Protein AF-A0A1Q7R1A9-F1 (afdb_monomer_lite)

Foldseek 3Di:
DVVQKDKDKDWLPLLPPPWFLADTDIDIDIGNDVVVRVVVPVDSDQQADQEQEELALLCLLFHDSDFQAWTDGSCRRYDAQGEYEYEDPDDPQVSQQNHPQAQHKYKYKYFHDHRQGRTPPDGPPPLSVLLVLLCCCQRPVVRRHLVVSLVVCCVPPVDVVSNVSSPSSNVRIDIDIDHHGGGDPPRDGTHDDDDDPVRQDVVNDDDDDDPPDDDSRDDSPSSDSDDDDDDPVPDPVPCPCQVPDPRNPD

Structure (mmCIF, N/CA/C/O backbone):
data_AF-A0A1Q7R1A9-F1
#
_entry.id   AF-A0A1Q7R1A9-F1
#
loop_
_atom_site.group_PDB
_atom_site.id
_atom_site.type_symbol
_atom_site.label_atom_id
_atom_site.label_alt_id
_atom_site.label_comp_id
_atom_site.label_asym_id
_atom_site.label_entity_id
_atom_site.label_seq_id
_atom_site.pdbx_PDB_ins_code
_atom_site.Cartn_x
_atom_site.Cartn_y
_atom_site.Cartn_z
_atom_site.occupancy
_atom_site.B_iso_or_equiv
_atom_site.auth_seq_id
_atom_site.auth_comp_id
_atom_site.auth_asym_id
_atom_site.auth_atom_id
_atom_site.pdbx_PDB_model_num
ATOM 1 N N . ARG A 1 1 ? -3.106 2.186 24.921 1.00 63.31 1 ARG A N 1
ATOM 2 C CA . ARG A 1 1 ? -2.932 2.764 26.281 1.00 63.31 1 ARG A CA 1
ATOM 3 C C . ARG A 1 1 ? -4.246 3.114 26.984 1.00 63.31 1 ARG A C 1
ATOM 5 O O . ARG A 1 1 ? -4.421 2.641 28.096 1.00 63.31 1 ARG A O 1
ATOM 12 N N . LYS A 1 2 ? -5.192 3.858 26.371 1.00 70.94 2 LYS A N 1
ATOM 13 C CA . LYS A 1 2 ? -6.485 4.242 27.005 1.00 70.94 2 LYS A CA 1
ATOM 14 C C . LYS A 1 2 ? -7.327 3.053 27.540 1.00 70.94 2 LYS A C 1
ATOM 16 O O . LYS A 1 2 ? -8.207 3.265 28.361 1.00 70.94 2 LYS A O 1
ATOM 21 N N . ARG A 1 3 ? -7.038 1.813 27.118 1.00 78.56 3 ARG A N 1
ATOM 22 C CA . ARG A 1 3 ? -7.698 0.569 27.567 1.00 78.56 3 ARG A CA 1
ATOM 23 C C . ARG A 1 3 ? -6.765 -0.484 28.181 1.00 78.56 3 ARG A C 1
ATOM 25 O O . ARG A 1 3 ? -7.059 -1.667 28.127 1.00 78.56 3 ARG A O 1
ATOM 32 N N . GLY A 1 4 ? -5.607 -0.085 28.701 1.00 82.88 4 GLY A N 1
ATOM 33 C CA . GLY A 1 4 ? -4.655 -1.031 29.304 1.00 82.88 4 GLY A CA 1
ATOM 34 C C . GLY A 1 4 ? -3.813 -1.837 28.306 1.00 82.88 4 GLY A C 1
ATOM 35 O O . GLY A 1 4 ? -2.838 -2.445 28.717 1.00 82.88 4 GLY A O 1
ATOM 36 N N . HIS A 1 5 ? -4.107 -1.776 27.002 1.00 89.12 5 HIS A N 1
ATOM 37 C CA . HIS A 1 5 ? -3.222 -2.314 25.963 1.00 89.12 5 HIS A CA 1
ATOM 38 C C . HIS A 1 5 ? -1.973 -1.455 25.762 1.00 89.12 5 HIS A C 1
ATOM 40 O O . HIS A 1 5 ? -2.023 -0.213 25.844 1.00 89.12 5 HIS A O 1
ATOM 46 N N . THR A 1 6 ? -0.887 -2.119 25.394 1.00 90.50 6 THR A N 1
ATOM 47 C CA . THR A 1 6 ? 0.386 -1.514 25.005 1.00 90.50 6 THR A CA 1
ATOM 48 C C . THR A 1 6 ? 0.572 -1.618 23.490 1.00 90.50 6 THR A C 1
ATOM 50 O O . THR A 1 6 ? -0.173 -2.321 22.807 1.00 90.50 6 THR A O 1
ATOM 53 N N . GLY A 1 7 ? 1.523 -0.879 22.935 1.00 91.00 7 GLY A N 1
ATOM 54 C CA . GLY A 1 7 ? 1.792 -0.943 21.506 1.00 91.00 7 GLY A CA 1
ATOM 55 C C . GLY A 1 7 ? 3.000 -0.128 21.083 1.00 91.00 7 GLY A C 1
ATOM 56 O O . GLY A 1 7 ? 3.440 0.774 21.799 1.00 91.00 7 GLY A O 1
ATOM 57 N N . THR A 1 8 ? 3.517 -0.456 19.906 1.00 91.12 8 THR A N 1
ATOM 58 C CA . THR A 1 8 ? 4.663 0.202 19.281 1.00 91.12 8 THR A CA 1
ATOM 59 C C . THR A 1 8 ? 4.423 0.367 17.786 1.00 91.12 8 THR A C 1
ATOM 61 O O . THR A 1 8 ? 3.653 -0.385 17.187 1.00 91.12 8 THR A O 1
ATOM 64 N N . ALA A 1 9 ? 5.093 1.342 17.185 1.00 91.06 9 ALA A N 1
ATOM 65 C CA . ALA A 1 9 ? 5.131 1.525 15.744 1.00 91.06 9 ALA A CA 1
ATOM 66 C C . ALA A 1 9 ? 6.578 1.733 15.304 1.00 91.06 9 ALA A C 1
ATOM 68 O O . ALA A 1 9 ? 7.347 2.411 15.987 1.00 91.06 9 ALA A O 1
ATOM 69 N N . PHE A 1 10 ? 6.957 1.127 14.184 1.00 90.44 10 PHE A N 1
ATOM 70 C CA . PHE A 1 10 ? 8.312 1.215 13.657 1.00 90.44 10 PHE A CA 1
ATOM 71 C C . PHE A 1 10 ? 8.332 1.060 12.138 1.00 90.44 10 PHE A C 1
ATOM 73 O O . PHE A 1 10 ? 7.515 0.349 11.548 1.00 90.44 10 PHE A O 1
ATOM 80 N N . ALA A 1 11 ? 9.310 1.709 11.515 1.00 88.19 11 ALA A N 1
ATOM 81 C CA . ALA A 1 11 ? 9.585 1.570 10.097 1.00 88.19 11 ALA A CA 1
ATOM 82 C C . ALA A 1 11 ? 10.454 0.342 9.834 1.00 88.19 11 ALA A C 1
ATOM 84 O O . ALA A 1 11 ? 11.314 -0.031 10.641 1.00 88.19 11 ALA A O 1
ATOM 85 N N . ARG A 1 12 ? 10.288 -0.260 8.659 1.00 87.88 12 ARG A N 1
ATOM 86 C CA . ARG A 1 12 ? 11.231 -1.264 8.184 1.00 87.88 12 ARG A CA 1
ATOM 87 C C . ARG A 1 12 ? 12.588 -0.616 7.936 1.00 87.88 12 ARG A C 1
ATOM 89 O O . ARG A 1 12 ? 12.749 0.164 7.005 1.00 87.88 12 ARG A O 1
ATOM 96 N N . TYR A 1 13 ? 13.592 -1.013 8.712 1.00 84.94 13 TYR A N 1
ATOM 97 C CA . TYR A 1 13 ? 14.931 -0.423 8.623 1.00 84.94 13 TYR A CA 1
ATOM 98 C C . TYR A 1 13 ? 15.533 -0.473 7.207 1.00 84.94 13 TYR A C 1
ATOM 100 O O . TYR A 1 13 ? 16.168 0.478 6.771 1.00 84.94 13 TYR A O 1
ATOM 108 N N . GLY A 1 14 ? 15.293 -1.560 6.464 1.00 82.06 14 GLY A N 1
ATOM 109 C CA . GLY A 1 14 ? 15.801 -1.726 5.097 1.00 82.06 14 GLY A CA 1
ATOM 110 C C . GLY A 1 14 ? 15.186 -0.793 4.049 1.00 82.06 14 GLY A C 1
ATOM 111 O O . GLY A 1 14 ? 15.732 -0.707 2.954 1.00 82.06 14 GLY A O 1
ATOM 112 N N . ASP A 1 15 ? 14.084 -0.114 4.374 1.00 84.62 15 ASP A N 1
ATOM 113 C CA . ASP A 1 15 ? 13.455 0.878 3.495 1.00 84.62 15 ASP A CA 1
ATOM 114 C C . ASP A 1 15 ? 13.973 2.299 3.796 1.00 84.62 15 ASP A C 1
ATOM 116 O O . ASP A 1 15 ? 13.659 3.239 3.069 1.00 84.62 15 ASP A O 1
ATOM 120 N N . SER A 1 16 ? 14.790 2.455 4.849 1.00 82.88 16 SER A N 1
ATOM 121 C CA . SER A 1 16 ? 15.431 3.714 5.213 1.00 82.88 16 SER A CA 1
ATOM 122 C C . SER A 1 16 ? 16.802 3.864 4.535 1.00 82.88 16 SER A C 1
ATOM 124 O O . SER A 1 16 ? 17.588 2.912 4.501 1.00 82.88 16 SER A O 1
ATOM 126 N N . PRO A 1 17 ? 17.154 5.064 4.046 1.00 84.12 17 PRO A N 1
ATOM 127 C CA . PRO A 1 17 ? 16.298 6.247 3.939 1.00 84.12 17 PRO A CA 1
ATOM 128 C C . PRO A 1 17 ? 15.228 6.094 2.848 1.00 84.12 17 PRO A C 1
ATOM 130 O O . PRO A 1 17 ? 15.524 5.648 1.737 1.00 84.12 17 PRO A O 1
ATOM 133 N N . GLU A 1 18 ? 14.012 6.545 3.146 1.00 81.69 18 GLU A N 1
ATOM 134 C CA . GLU A 1 18 ? 12.867 6.474 2.245 1.00 81.69 18 GLU A CA 1
ATOM 135 C C . GLU A 1 18 ? 13.111 7.284 0.959 1.00 81.69 18 GLU A C 1
ATOM 137 O O . GLU A 1 18 ? 13.955 8.190 0.884 1.00 81.69 18 GLU A O 1
ATOM 142 N N . ARG A 1 19 ? 12.378 6.942 -0.104 1.00 80.25 19 ARG A N 1
ATOM 143 C CA . ARG A 1 19 ? 12.488 7.580 -1.422 1.00 80.25 19 ARG A CA 1
ATOM 144 C C . ARG A 1 19 ? 11.106 7.877 -1.975 1.00 80.25 19 ARG A C 1
ATOM 146 O O . ARG A 1 19 ? 10.196 7.062 -1.849 1.00 80.25 19 ARG A O 1
ATOM 153 N N . ASN A 1 20 ? 10.964 9.016 -2.646 1.00 80.19 20 ASN A N 1
ATOM 154 C CA . ASN A 1 20 ? 9.716 9.355 -3.323 1.00 80.19 20 ASN A CA 1
ATOM 155 C C . ASN A 1 20 ? 9.381 8.293 -4.376 1.00 80.19 20 ASN A C 1
ATOM 157 O O . ASN A 1 20 ? 10.230 7.929 -5.190 1.00 80.19 20 ASN A O 1
ATOM 161 N N . GLY A 1 21 ? 8.147 7.793 -4.330 1.00 77.94 21 GLY A N 1
ATOM 162 C CA . GLY A 1 21 ? 7.649 6.763 -5.236 1.00 77.94 21 GLY A CA 1
ATOM 163 C C . GLY A 1 21 ? 8.105 5.334 -4.925 1.00 77.94 21 GLY A C 1
ATOM 164 O O . GLY A 1 21 ? 7.575 4.416 -5.530 1.00 77.94 21 GLY A O 1
ATOM 165 N N . VAL A 1 22 ? 9.033 5.090 -3.991 1.00 82.56 22 VAL A N 1
ATOM 166 C CA . VAL A 1 22 ? 9.408 3.714 -3.613 1.00 82.56 22 VAL A CA 1
ATOM 167 C C . VAL A 1 22 ? 8.525 3.252 -2.450 1.00 82.56 22 VAL A C 1
ATOM 169 O O . VAL A 1 22 ? 8.480 3.946 -1.433 1.00 82.56 22 VAL A O 1
ATOM 172 N N . PRO A 1 23 ? 7.837 2.098 -2.552 1.00 84.38 23 PRO A N 1
ATOM 173 C CA . PRO A 1 23 ? 7.036 1.576 -1.452 1.00 84.38 23 PRO A CA 1
ATOM 174 C C . PRO A 1 23 ? 7.891 1.335 -0.204 1.00 84.38 23 PRO A C 1
ATOM 176 O O . PRO A 1 23 ? 8.892 0.621 -0.267 1.00 84.38 23 PRO A O 1
ATOM 179 N N . ALA A 1 24 ? 7.453 1.885 0.926 1.00 86.56 24 ALA A N 1
ATOM 180 C CA . ALA A 1 24 ? 8.040 1.655 2.241 1.00 86.56 24 ALA A CA 1
ATOM 181 C C . ALA A 1 24 ? 7.027 0.952 3.149 1.00 86.56 24 ALA A C 1
ATOM 183 O O . ALA A 1 24 ? 5.817 1.161 3.033 1.00 86.56 24 ALA A O 1
ATOM 184 N N . LYS A 1 25 ? 7.518 0.113 4.060 1.00 89.38 25 LYS A N 1
ATOM 185 C CA . LYS A 1 25 ? 6.690 -0.607 5.028 1.00 89.38 25 LYS A CA 1
ATOM 186 C C . LYS A 1 25 ? 6.809 0.016 6.411 1.00 89.38 25 LYS A C 1
ATOM 188 O O . LYS A 1 25 ? 7.904 0.190 6.946 1.00 89.38 25 LYS A O 1
ATOM 193 N N . GLN A 1 26 ? 5.651 0.279 6.999 1.00 90.31 26 GLN A N 1
ATOM 194 C CA . GLN A 1 26 ? 5.490 0.696 8.385 1.00 90.31 26 GLN A CA 1
ATOM 195 C C . GLN A 1 26 ? 4.729 -0.399 9.125 1.00 90.31 26 GLN A C 1
ATOM 197 O O . GLN A 1 26 ? 3.822 -1.018 8.563 1.00 90.31 26 GLN A O 1
ATOM 202 N N . PHE A 1 27 ? 5.101 -0.645 10.373 1.00 92.69 27 PHE A N 1
ATOM 203 C CA . PHE A 1 27 ? 4.476 -1.659 11.209 1.00 92.69 27 PHE A CA 1
ATOM 204 C C . PHE A 1 27 ? 3.939 -1.028 12.481 1.00 92.69 27 PHE A C 1
ATOM 206 O O . PHE A 1 27 ? 4.573 -0.156 13.072 1.00 92.69 27 PHE A O 1
ATOM 213 N N . ALA A 1 28 ? 2.782 -1.515 12.914 1.00 92.88 28 ALA A N 1
ATOM 214 C CA . ALA A 1 28 ? 2.208 -1.227 14.214 1.00 92.88 28 ALA A CA 1
ATOM 215 C C . ALA A 1 28 ? 1.878 -2.556 14.890 1.00 92.88 28 ALA A C 1
ATOM 217 O O . ALA A 1 28 ? 1.315 -3.453 14.262 1.00 92.88 28 ALA A O 1
ATOM 218 N N . VAL A 1 29 ? 2.241 -2.679 16.163 1.00 92.06 29 VAL A N 1
ATOM 219 C CA . VAL A 1 29 ? 1.890 -3.828 16.996 1.00 92.06 29 VAL A CA 1
ATOM 220 C C . VAL A 1 29 ? 1.132 -3.313 18.203 1.00 92.06 29 VAL A C 1
ATOM 222 O O . VAL A 1 29 ? 1.593 -2.398 18.886 1.00 92.06 29 VAL A O 1
ATOM 225 N N . VAL A 1 30 ? -0.024 -3.913 18.463 1.00 91.75 30 VAL A N 1
ATOM 226 C CA . VAL A 1 30 ? -0.814 -3.695 19.673 1.00 91.75 30 VAL A CA 1
ATOM 227 C C . VAL A 1 30 ? -0.863 -5.024 20.413 1.00 91.75 30 VAL A C 1
ATOM 229 O O . VAL A 1 30 ? -1.088 -6.060 19.796 1.00 91.75 30 VAL A O 1
ATOM 232 N N . ALA A 1 31 ? -0.601 -4.998 21.714 1.00 91.19 31 ALA A N 1
ATOM 233 C CA . ALA A 1 31 ? -0.521 -6.196 22.540 1.00 91.19 31 ALA A CA 1
ATOM 234 C C . ALA A 1 31 ? -1.282 -6.008 23.855 1.00 91.19 31 ALA A C 1
ATOM 236 O O . ALA A 1 31 ? -1.507 -4.880 24.314 1.00 91.19 31 ALA A O 1
ATOM 237 N N . ILE A 1 32 ? -1.672 -7.124 24.477 1.00 91.31 32 ILE A N 1
ATOM 238 C CA . ILE A 1 32 ? -2.436 -7.100 25.729 1.00 91.31 32 ILE A CA 1
ATOM 239 C C . ILE A 1 32 ? -1.572 -6.549 26.868 1.00 91.31 32 ILE A C 1
ATOM 241 O O . ILE A 1 32 ? -2.077 -5.824 27.723 1.00 91.31 32 ILE A O 1
ATOM 245 N N . ASN A 1 33 ? -0.277 -6.867 26.864 1.00 90.25 33 ASN A N 1
ATOM 246 C CA . ASN A 1 33 ? 0.689 -6.488 27.890 1.00 90.25 33 ASN A CA 1
ATOM 247 C C . ASN A 1 33 ? 2.103 -6.322 27.298 1.00 90.25 33 ASN A C 1
ATOM 249 O O . ASN A 1 33 ? 2.350 -6.660 26.138 1.00 90.25 33 ASN A O 1
ATOM 253 N N . ASP A 1 34 ? 3.027 -5.798 28.104 1.00 89.88 34 ASP A N 1
ATOM 254 C CA . ASP A 1 34 ? 4.398 -5.512 27.666 1.00 89.88 34 ASP A CA 1
ATOM 255 C C . ASP A 1 34 ? 5.198 -6.780 27.333 1.00 89.88 34 ASP A C 1
ATOM 257 O O . ASP A 1 34 ? 5.995 -6.755 26.404 1.00 89.88 34 ASP A O 1
ATOM 261 N N . LEU A 1 35 ? 4.925 -7.914 27.990 1.00 89.69 35 LEU A N 1
ATOM 262 C CA . LEU A 1 35 ? 5.607 -9.182 27.703 1.00 89.69 35 LEU A CA 1
ATOM 263 C C . LEU A 1 35 ? 5.327 -9.672 26.270 1.00 89.69 35 LEU A C 1
ATOM 265 O O . LEU A 1 35 ? 6.242 -10.074 25.550 1.00 89.69 35 LEU A O 1
ATOM 269 N N . GLU A 1 36 ? 4.066 -9.620 25.835 1.00 88.44 36 GLU A N 1
ATOM 270 C CA . GLU A 1 36 ? 3.686 -9.947 24.456 1.00 88.44 36 GLU A CA 1
ATOM 271 C C . GLU A 1 36 ? 4.259 -8.941 23.451 1.00 88.44 36 GLU A C 1
ATOM 273 O O . GLU A 1 36 ? 4.690 -9.325 22.359 1.00 88.44 36 GLU A O 1
ATOM 278 N N . LEU A 1 37 ? 4.301 -7.657 23.822 1.00 89.06 37 LEU A N 1
ATOM 279 C CA . LEU A 1 37 ? 4.889 -6.622 22.979 1.00 89.06 37 LEU A CA 1
ATOM 280 C C . LEU A 1 37 ? 6.388 -6.863 22.778 1.00 89.06 37 LEU A C 1
ATOM 282 O O . LEU A 1 37 ? 6.852 -6.879 21.640 1.00 89.06 37 LEU A O 1
ATOM 286 N N . GLU A 1 38 ? 7.139 -7.117 23.845 1.00 87.25 38 GLU A N 1
ATOM 287 C CA . GLU A 1 38 ? 8.582 -7.375 23.802 1.00 87.25 38 GLU A CA 1
ATOM 288 C C . GLU A 1 38 ? 8.924 -8.588 22.926 1.00 87.25 38 GLU A C 1
ATOM 290 O O . GLU A 1 38 ? 9.851 -8.527 22.113 1.00 87.25 38 GLU A O 1
ATOM 295 N N . ALA A 1 39 ? 8.118 -9.653 22.988 1.00 83.88 39 ALA A N 1
ATOM 296 C CA . ALA A 1 39 ? 8.267 -10.822 22.117 1.00 83.88 39 ALA A CA 1
ATOM 297 C C . ALA A 1 39 ? 8.108 -10.489 20.616 1.00 83.88 39 ALA A C 1
ATOM 299 O O . ALA A 1 39 ? 8.635 -11.197 19.749 1.00 83.88 39 ALA A O 1
ATOM 300 N N . SER A 1 40 ? 7.398 -9.405 20.286 1.00 79.88 40 SER A N 1
ATOM 301 C CA . SER A 1 40 ? 7.223 -8.924 18.911 1.00 79.88 40 SER A CA 1
ATOM 302 C C . SER A 1 40 ? 8.333 -7.971 18.441 1.00 79.88 40 SER A C 1
ATOM 304 O O . SER A 1 40 ? 8.595 -7.900 17.239 1.00 79.88 40 SER A O 1
ATOM 306 N N . MET A 1 41 ? 9.021 -7.286 19.366 1.00 76.06 41 MET A N 1
ATOM 307 C CA . MET A 1 41 ? 9.958 -6.189 19.073 1.00 76.06 41 MET A CA 1
ATOM 308 C C . MET A 1 41 ? 11.308 -6.638 18.494 1.00 76.06 41 MET A C 1
ATOM 310 O O . MET A 1 41 ? 12.027 -5.829 17.912 1.00 76.06 41 MET A O 1
ATOM 314 N N . ALA A 1 42 ? 11.654 -7.925 18.575 1.00 70.00 42 ALA A N 1
ATOM 315 C CA . ALA A 1 42 ? 12.908 -8.468 18.039 1.00 70.00 42 ALA A CA 1
ATOM 316 C C . ALA A 1 42 ? 12.877 -8.751 16.516 1.00 70.00 42 ALA A C 1
ATOM 318 O O . ALA A 1 42 ? 13.605 -9.619 16.028 1.00 70.00 42 ALA A O 1
ATOM 319 N N . LYS A 1 43 ? 12.011 -8.077 15.746 1.00 77.50 43 LYS A N 1
ATOM 320 C CA . LYS A 1 43 ? 11.790 -8.358 14.316 1.00 77.50 43 LYS A CA 1
ATOM 321 C C . LYS A 1 43 ? 11.890 -7.088 13.473 1.00 77.50 43 LYS A C 1
ATOM 323 O O . LYS A 1 43 ? 11.168 -6.130 13.703 1.00 77.50 43 LYS A O 1
ATOM 328 N N . TYR A 1 44 ? 12.725 -7.124 12.431 1.00 77.69 44 TYR A N 1
ATOM 329 C CA . TYR A 1 44 ? 12.819 -6.044 11.433 1.00 77.69 44 TYR A CA 1
ATOM 330 C C . TYR A 1 44 ? 11.586 -5.953 10.520 1.00 77.69 44 TYR A C 1
ATOM 332 O O . TYR A 1 44 ? 11.264 -4.884 10.008 1.00 77.69 44 TYR A O 1
ATOM 340 N N . GLU A 1 45 ? 10.927 -7.086 10.280 1.00 85.75 45 GLU A N 1
ATOM 341 C CA . GLU A 1 45 ? 9.714 -7.204 9.473 1.00 85.75 45 GLU A CA 1
ATOM 342 C C . GLU A 1 45 ? 8.875 -8.365 10.035 1.00 85.75 45 GLU A C 1
ATOM 344 O O . GLU A 1 45 ? 9.364 -9.501 10.090 1.00 85.75 45 GLU A O 1
ATOM 349 N N . PRO A 1 46 ? 7.631 -8.118 10.480 1.00 86.88 46 PRO A N 1
ATOM 350 C CA . PRO A 1 46 ? 6.697 -9.173 10.844 1.00 86.88 46 PRO A CA 1
ATOM 351 C C . PRO A 1 46 ? 6.428 -10.107 9.657 1.00 86.88 46 PRO A C 1
ATOM 353 O O . PRO A 1 46 ? 5.997 -9.678 8.589 1.00 86.88 46 PRO A O 1
ATOM 356 N N . ALA A 1 47 ? 6.661 -11.407 9.849 1.00 87.31 47 ALA A N 1
ATOM 357 C CA . ALA A 1 47 ? 6.391 -12.417 8.822 1.00 87.31 47 ALA A CA 1
ATOM 358 C C . ALA A 1 47 ? 4.890 -12.713 8.650 1.00 87.31 47 ALA A C 1
ATOM 360 O O . ALA A 1 47 ? 4.478 -13.212 7.603 1.00 87.31 47 ALA A O 1
ATOM 361 N N . VAL A 1 48 ? 4.099 -12.442 9.692 1.00 92.50 48 VAL A N 1
ATOM 362 C CA . VAL A 1 48 ? 2.655 -12.673 9.745 1.00 92.50 48 VAL A CA 1
ATOM 363 C C . VAL A 1 48 ? 1.994 -11.461 10.403 1.00 92.50 48 VAL A C 1
ATOM 365 O O . VAL A 1 48 ? 2.474 -11.016 11.445 1.00 92.50 48 VAL A O 1
ATOM 368 N N . VAL A 1 49 ? 0.926 -10.940 9.798 1.00 95.06 49 VAL A N 1
ATOM 369 C CA . VAL A 1 49 ? 0.133 -9.798 10.280 1.00 95.06 49 VAL A CA 1
ATOM 370 C C . VAL A 1 49 ? -1.363 -10.099 10.203 1.00 95.06 49 VAL A C 1
ATOM 372 O O . VAL A 1 49 ? -1.806 -10.868 9.345 1.00 95.06 49 VAL A O 1
ATOM 375 N N . ASP A 1 50 ? -2.145 -9.470 11.075 1.00 96.88 50 ASP A N 1
ATOM 376 C CA . ASP A 1 50 ? -3.611 -9.527 11.049 1.00 96.88 50 ASP A CA 1
ATOM 377 C C . ASP A 1 50 ? -4.183 -8.699 9.895 1.00 96.88 50 ASP A C 1
ATOM 379 O O . ASP A 1 50 ? -5.067 -9.163 9.171 1.00 96.88 50 ASP A O 1
ATOM 383 N N . VAL A 1 51 ? -3.609 -7.511 9.676 1.00 97.88 51 VAL A N 1
ATOM 384 C CA . VAL A 1 51 ? -4.013 -6.565 8.634 1.00 97.88 51 VAL A CA 1
ATOM 385 C C . VAL A 1 51 ? -2.787 -6.072 7.863 1.00 97.88 51 VAL A C 1
ATOM 387 O O . VAL A 1 51 ? -1.800 -5.642 8.458 1.00 97.88 51 VAL A O 1
ATOM 390 N N . SER A 1 52 ? -2.852 -6.101 6.532 1.00 97.38 52 SER A N 1
ATOM 391 C CA . SER A 1 52 ? -1.941 -5.350 5.658 1.00 97.38 52 SER A CA 1
ATOM 392 C C . SER A 1 52 ? -2.698 -4.193 5.015 1.00 97.38 52 SER A C 1
ATOM 394 O O . SER A 1 52 ? -3.815 -4.389 4.546 1.00 97.38 52 SER A O 1
ATOM 396 N N . ILE A 1 53 ? -2.107 -2.997 5.010 1.00 96.62 53 ILE A N 1
ATOM 397 C CA . ILE A 1 53 ? -2.750 -1.761 4.553 1.00 96.62 53 ILE A CA 1
ATOM 398 C C . ILE A 1 53 ? -1.950 -1.178 3.387 1.00 96.62 53 ILE A C 1
ATOM 400 O O . ILE A 1 53 ? -0.742 -0.977 3.509 1.00 96.62 53 ILE A O 1
ATOM 404 N N . ALA A 1 54 ? -2.626 -0.871 2.283 1.00 94.56 54 ALA A N 1
ATOM 405 C CA . ALA A 1 54 ? -2.077 -0.155 1.139 1.00 94.56 54 ALA A CA 1
ATOM 406 C C . ALA A 1 54 ? -2.911 1.100 0.846 1.00 94.56 54 ALA A C 1
ATOM 408 O O . ALA A 1 54 ? -4.102 1.017 0.560 1.00 94.56 54 ALA A O 1
ATOM 409 N N . VAL A 1 55 ? -2.264 2.264 0.888 1.00 92.62 55 VAL A N 1
ATOM 410 C CA . VAL A 1 55 ? -2.869 3.588 0.619 1.00 92.62 55 VAL A CA 1
ATOM 411 C C . VAL A 1 55 ? -2.698 4.036 -0.845 1.00 92.62 55 VAL A C 1
ATOM 413 O O . VAL A 1 55 ? -2.657 5.226 -1.160 1.00 92.62 55 VAL A O 1
ATOM 416 N N . ASP A 1 56 ? -2.525 3.051 -1.726 1.00 92.31 56 ASP A N 1
ATOM 417 C CA . ASP A 1 56 ? -2.438 3.147 -3.181 1.00 92.31 56 ASP A CA 1
ATOM 418 C C . ASP A 1 56 ? -2.799 1.761 -3.738 1.00 92.31 56 ASP A C 1
ATOM 420 O O . ASP A 1 56 ? -2.143 0.760 -3.418 1.00 92.31 56 ASP A O 1
ATOM 424 N N . ASP A 1 57 ? -3.859 1.684 -4.541 1.00 94.25 57 ASP A N 1
ATOM 425 C CA . ASP A 1 57 ? -4.340 0.418 -5.087 1.00 94.25 57 ASP A CA 1
ATOM 426 C C . ASP A 1 57 ? -3.400 -0.204 -6.114 1.00 94.25 57 ASP A C 1
ATOM 428 O O . ASP A 1 57 ? -3.432 -1.416 -6.313 1.00 94.25 57 ASP A O 1
ATOM 432 N N . THR A 1 58 ? -2.482 0.554 -6.707 1.00 93.38 58 THR A N 1
ATOM 433 C CA . THR A 1 58 ? -1.507 -0.003 -7.646 1.00 93.38 58 THR A CA 1
ATOM 434 C C . THR A 1 58 ? -0.529 -0.967 -6.974 1.00 93.38 58 THR A C 1
ATOM 436 O O . THR A 1 58 ? -0.007 -1.864 -7.643 1.00 93.38 58 THR A O 1
ATOM 439 N N . LEU A 1 59 ? -0.358 -0.880 -5.648 1.00 93.44 59 LEU A N 1
ATOM 440 C CA . LEU A 1 59 ? 0.492 -1.778 -4.858 1.00 93.44 59 LEU A CA 1
ATOM 441 C C . LEU A 1 59 ? -0.030 -3.222 -4.815 1.00 93.44 59 LEU A C 1
ATOM 443 O O . LEU A 1 59 ? 0.739 -4.144 -4.525 1.00 93.44 59 LEU A O 1
ATOM 447 N N . VAL A 1 60 ? -1.300 -3.466 -5.168 1.00 94.88 60 VAL A N 1
ATOM 448 C CA . VAL A 1 60 ? -1.840 -4.834 -5.304 1.00 94.88 60 VAL A CA 1
ATOM 449 C C . VAL A 1 60 ? -1.135 -5.635 -6.403 1.00 94.88 60 VAL A C 1
ATOM 451 O O . VAL A 1 60 ? -1.070 -6.864 -6.335 1.00 94.88 60 VAL A O 1
ATOM 454 N N . LYS A 1 61 ? -0.497 -4.935 -7.351 1.00 93.56 61 LYS A N 1
ATOM 455 C CA . LYS A 1 61 ? 0.381 -5.499 -8.387 1.00 93.56 61 LYS A CA 1
ATOM 456 C C . LYS A 1 61 ? 1.747 -5.907 -7.851 1.00 93.56 61 LYS A C 1
ATOM 458 O O . LYS A 1 61 ? 2.619 -6.252 -8.650 1.00 93.56 61 LYS A O 1
ATOM 463 N N . GLY A 1 62 ? 1.933 -5.925 -6.536 1.00 92.06 62 GLY A N 1
ATOM 464 C CA . GLY A 1 62 ? 3.135 -6.367 -5.849 1.00 92.06 62 GLY A CA 1
ATOM 465 C C . GLY A 1 62 ? 4.170 -5.261 -5.692 1.00 92.06 62 GLY A C 1
ATOM 466 O O . GLY A 1 62 ? 4.251 -4.331 -6.488 1.00 92.06 62 GLY A O 1
ATOM 467 N N . VAL A 1 63 ? 4.988 -5.403 -4.655 1.00 90.12 63 VAL A N 1
ATOM 468 C CA . VAL A 1 63 ? 5.991 -4.419 -4.247 1.00 90.12 63 VAL A CA 1
ATOM 469 C C . VAL A 1 63 ? 7.387 -5.028 -4.270 1.00 90.12 63 VAL A C 1
ATOM 471 O O . VAL A 1 63 ? 7.592 -6.163 -3.839 1.00 90.12 63 VAL A O 1
ATOM 474 N N . GLU A 1 64 ? 8.358 -4.261 -4.752 1.00 86.56 64 GLU A N 1
ATOM 475 C CA . GLU A 1 64 ? 9.785 -4.523 -4.578 1.00 86.56 64 GLU A CA 1
ATOM 476 C C . GLU A 1 64 ? 10.379 -3.334 -3.822 1.00 86.56 64 GLU A C 1
ATOM 478 O O . GLU A 1 64 ? 10.555 -2.253 -4.376 1.00 86.56 64 GLU A O 1
ATOM 483 N N . SER A 1 65 ? 10.640 -3.524 -2.530 1.00 73.44 65 SER A N 1
ATOM 484 C CA . SER A 1 65 ? 11.162 -2.466 -1.658 1.00 73.44 65 SER A CA 1
ATOM 485 C C . SER A 1 65 ? 12.640 -2.174 -1.919 1.00 73.44 65 SER A C 1
ATOM 487 O O . SER A 1 65 ? 13.098 -1.053 -1.746 1.00 73.44 65 SER A O 1
ATOM 489 N N . TRP A 1 66 ? 13.414 -3.202 -2.291 1.00 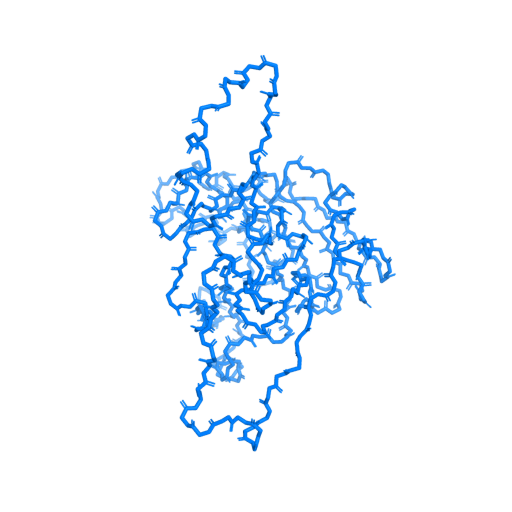76.38 66 TRP A N 1
ATOM 490 C CA . TRP A 1 66 ? 14.846 -3.055 -2.516 1.00 76.38 66 TRP A CA 1
ATOM 491 C C . TRP A 1 66 ? 15.418 -4.143 -3.413 1.00 76.38 66 TRP A C 1
ATOM 493 O O . TRP A 1 66 ? 14.816 -5.207 -3.582 1.00 76.38 66 TRP A O 1
ATOM 503 N N . ALA A 1 67 ? 16.604 -3.875 -3.962 1.00 77.56 67 ALA A N 1
ATOM 504 C CA . ALA A 1 67 ? 17.324 -4.829 -4.789 1.00 77.56 67 ALA A CA 1
ATOM 505 C C . ALA A 1 67 ? 17.449 -6.183 -4.073 1.00 77.56 67 ALA A C 1
ATOM 507 O O . ALA A 1 67 ? 17.641 -6.233 -2.856 1.00 77.56 67 ALA A O 1
ATOM 508 N N . TRP A 1 68 ? 17.357 -7.280 -4.826 1.00 79.69 68 TRP A N 1
ATOM 509 C CA . TRP A 1 68 ? 17.470 -8.657 -4.318 1.00 79.69 68 TRP A CA 1
ATOM 510 C C . TRP A 1 68 ? 16.338 -9.157 -3.400 1.00 79.69 68 TRP A C 1
ATOM 512 O O . TRP A 1 68 ? 16.337 -10.338 -3.040 1.00 79.69 68 TRP A O 1
ATOM 522 N N . TYR A 1 69 ? 15.354 -8.327 -3.034 1.00 80.69 69 TYR A N 1
ATOM 523 C CA . TYR A 1 69 ? 14.145 -8.805 -2.341 1.00 80.69 69 TYR A CA 1
ATOM 524 C C . TYR A 1 69 ? 13.142 -9.451 -3.292 1.00 80.69 69 TYR A C 1
ATOM 526 O O . TYR A 1 69 ? 12.351 -10.304 -2.869 1.00 80.69 69 TYR A O 1
ATOM 534 N N . GLY A 1 70 ? 13.199 -9.060 -4.566 1.00 87.19 70 GLY A N 1
ATOM 535 C CA . GLY A 1 70 ? 12.222 -9.469 -5.549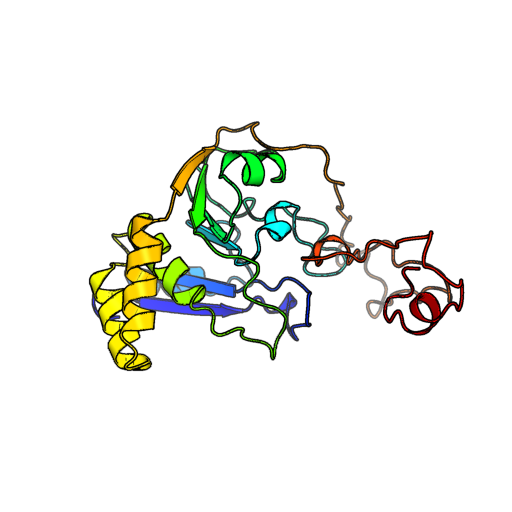 1.00 87.19 70 GLY A CA 1
ATOM 536 C C . GLY A 1 70 ? 10.859 -8.836 -5.296 1.00 87.19 70 GLY A C 1
ATOM 537 O O . GLY A 1 70 ? 10.615 -8.149 -4.300 1.00 87.19 70 GLY A O 1
ATOM 538 N N . ARG A 1 71 ? 9.943 -9.114 -6.213 1.00 90.88 71 ARG A N 1
ATOM 539 C CA . ARG A 1 71 ? 8.565 -8.646 -6.140 1.00 90.88 71 ARG A CA 1
ATOM 540 C C . ARG A 1 71 ? 7.767 -9.537 -5.190 1.00 90.88 71 ARG A C 1
ATOM 542 O O . ARG A 1 71 ? 7.777 -10.762 -5.332 1.00 90.88 71 ARG A O 1
ATOM 549 N N . GLN A 1 72 ? 7.054 -8.930 -4.246 1.00 90.44 72 GLN A N 1
ATOM 550 C CA . GLN A 1 72 ? 6.239 -9.627 -3.251 1.00 90.44 72 GLN A CA 1
ATOM 551 C C . GLN A 1 72 ? 4.788 -9.119 -3.277 1.00 90.44 72 GLN A C 1
ATOM 553 O O . GLN A 1 72 ? 4.579 -7.906 -3.340 1.00 90.44 72 GLN A O 1
ATOM 558 N N . PRO A 1 73 ? 3.783 -10.007 -3.179 1.00 94.12 73 PRO A N 1
ATOM 559 C CA . PRO A 1 73 ? 2.402 -9.592 -2.974 1.00 94.12 73 PRO A CA 1
ATOM 560 C C . PRO A 1 73 ? 2.226 -8.891 -1.628 1.00 94.12 73 PRO A C 1
ATOM 562 O O . PRO A 1 73 ? 2.776 -9.340 -0.620 1.00 94.12 73 PRO A O 1
ATOM 565 N N . ILE A 1 74 ? 1.378 -7.864 -1.579 1.00 94.44 74 ILE A N 1
ATOM 566 C CA . ILE A 1 74 ? 1.062 -7.164 -0.323 1.00 94.44 74 ILE A CA 1
ATOM 567 C C . ILE A 1 74 ? 0.209 -8.003 0.640 1.00 94.44 74 ILE A C 1
ATOM 569 O O . ILE A 1 74 ? 0.301 -7.816 1.846 1.00 94.44 74 ILE A O 1
ATOM 573 N N . TRP A 1 75 ? -0.542 -8.998 0.149 1.00 95.75 75 TRP A N 1
ATOM 574 C CA . TRP A 1 75 ? -1.259 -9.946 1.014 1.00 95.75 75 TRP A CA 1
ATOM 575 C C . TRP A 1 75 ? -0.356 -11.030 1.609 1.00 95.75 75 TRP A C 1
ATOM 577 O O . TRP A 1 75 ? -0.778 -11.734 2.520 1.00 95.75 75 TRP A O 1
ATOM 587 N N . LYS A 1 76 ? 0.882 -11.203 1.122 1.00 94.50 76 LYS A N 1
ATOM 588 C CA . LYS A 1 76 ? 1.771 -12.291 1.559 1.00 94.50 76 LYS A CA 1
ATOM 589 C C . LYS A 1 76 ? 1.929 -12.400 3.087 1.00 94.50 76 LYS A C 1
ATOM 591 O O . LYS A 1 76 ? 1.836 -13.528 3.578 1.00 94.50 76 LYS A O 1
ATOM 596 N N . PRO A 1 77 ? 2.151 -11.310 3.850 1.00 94.44 77 PRO A N 1
ATOM 597 C CA . PRO A 1 77 ? 2.260 -11.399 5.303 1.00 94.44 77 PRO A CA 1
ATOM 598 C C . PRO A 1 77 ? 0.905 -11.587 5.999 1.00 94.44 77 PRO A C 1
ATOM 600 O O . PRO A 1 77 ? 0.885 -11.909 7.178 1.00 94.44 77 PRO A O 1
ATOM 603 N N . VAL A 1 78 ? -0.233 -11.411 5.322 1.00 97.50 78 VAL A N 1
ATOM 604 C CA . VAL A 1 78 ? -1.553 -11.545 5.954 1.00 97.50 78 VAL A CA 1
ATOM 605 C C . VAL A 1 78 ? -1.770 -12.996 6.387 1.00 97.50 78 VAL A C 1
ATOM 607 O O . VAL A 1 78 ? -1.563 -13.938 5.606 1.00 97.50 78 VAL A O 1
ATOM 610 N N . LYS A 1 79 ? -2.155 -13.182 7.655 1.00 96.75 79 LYS A N 1
ATOM 611 C CA . LYS A 1 79 ? -2.495 -14.493 8.220 1.00 96.75 79 LYS A CA 1
ATOM 612 C C . LYS A 1 79 ? -3.699 -15.101 7.497 1.00 96.75 79 LYS A C 1
ATOM 614 O O . LYS A 1 79 ? -4.447 -14.420 6.799 1.00 96.75 79 LYS A O 1
ATOM 619 N N . LYS A 1 80 ? -3.907 -16.407 7.675 1.00 97.38 80 LYS A N 1
ATOM 620 C CA . LYS A 1 80 ? -5.134 -17.050 7.194 1.00 97.38 80 LYS A CA 1
ATOM 621 C C . LYS A 1 80 ? -6.345 -16.356 7.833 1.00 97.38 80 LYS A C 1
ATOM 623 O O . LYS A 1 80 ? -6.341 -16.148 9.042 1.00 97.38 80 LYS A O 1
ATOM 628 N N . ASP A 1 81 ? -7.330 -16.012 7.011 1.00 96.94 81 ASP A N 1
ATOM 629 C CA . ASP A 1 81 ? -8.560 -15.319 7.408 1.00 96.94 81 ASP A CA 1
ATOM 630 C C . ASP A 1 81 ? -8.326 -13.893 7.966 1.00 96.94 81 ASP A C 1
ATOM 632 O O . ASP A 1 81 ? -9.221 -13.315 8.572 1.00 96.94 81 ASP A O 1
ATOM 636 N N . GLY A 1 82 ? -7.139 -13.308 7.739 1.00 98.12 82 GLY A N 1
ATOM 637 C CA . GLY A 1 82 ? -6.841 -11.902 8.037 1.00 98.12 82 GLY A CA 1
ATOM 638 C C . GLY A 1 82 ? -7.361 -10.934 6.967 1.00 98.12 82 GLY A C 1
ATOM 639 O O . GLY A 1 82 ? -8.143 -11.309 6.088 1.00 98.12 82 GLY A O 1
ATOM 640 N N . PHE A 1 83 ? -6.888 -9.687 7.005 1.00 98.62 83 PHE A N 1
ATOM 641 C CA . PHE A 1 83 ? -7.400 -8.602 6.166 1.00 98.62 83 PHE A CA 1
ATOM 642 C C . PHE A 1 83 ? -6.323 -7.960 5.282 1.00 98.62 83 PHE A C 1
ATOM 644 O O . PHE A 1 83 ? -5.216 -7.652 5.725 1.00 98.62 83 PHE A O 1
ATOM 651 N N . LEU A 1 84 ? -6.675 -7.706 4.022 1.00 98.44 84 LEU A N 1
ATOM 652 C CA . LEU A 1 84 ? -5.945 -6.806 3.134 1.00 98.44 84 LEU A CA 1
ATOM 653 C C . LEU A 1 84 ? -6.799 -5.556 2.919 1.00 98.44 84 LEU A C 1
ATOM 655 O O . LEU A 1 84 ? -7.827 -5.643 2.258 1.00 98.44 84 LEU A O 1
ATOM 659 N N . LEU A 1 85 ? -6.385 -4.416 3.461 1.00 98.31 85 LEU A N 1
ATOM 660 C CA . LEU A 1 85 ? -7.071 -3.133 3.334 1.00 98.31 85 LEU A CA 1
ATOM 661 C C . LEU A 1 85 ? -6.390 -2.285 2.261 1.00 98.31 85 LEU A C 1
ATOM 663 O O . LEU A 1 85 ? -5.191 -2.035 2.335 1.00 98.31 85 LEU A O 1
ATOM 667 N N . VAL A 1 86 ? -7.153 -1.845 1.265 1.00 97.56 86 VAL A N 1
ATOM 668 C CA . VAL A 1 86 ? -6.656 -1.044 0.143 1.00 97.56 86 VAL A CA 1
ATOM 669 C C . VAL A 1 86 ? -7.531 0.191 -0.048 1.00 97.56 86 VAL A C 1
ATOM 671 O O . VAL A 1 86 ? -8.756 0.093 -0.012 1.00 97.56 86 VAL A O 1
ATOM 674 N N . THR A 1 87 ? -6.927 1.353 -0.277 1.00 96.12 87 THR A N 1
ATOM 675 C CA . THR A 1 87 ? -7.664 2.542 -0.726 1.00 96.12 87 THR A CA 1
ATOM 676 C C . THR A 1 87 ? -7.838 2.481 -2.238 1.00 96.12 87 THR A C 1
ATOM 678 O O . THR A 1 87 ? -6.840 2.399 -2.954 1.00 96.12 87 THR A O 1
ATOM 681 N N . SER A 1 88 ? -9.075 2.472 -2.725 1.00 96.25 88 SER A N 1
ATOM 682 C CA . SER A 1 88 ? -9.362 2.438 -4.160 1.00 96.25 88 SER A CA 1
ATOM 683 C C . SER A 1 88 ? -10.738 3.017 -4.455 1.00 96.25 88 SER A C 1
ATOM 685 O O . SER A 1 88 ? -11.681 2.806 -3.692 1.00 96.25 88 SER A O 1
ATOM 687 N N . ASP A 1 89 ? -10.864 3.672 -5.606 1.00 95.12 89 ASP A N 1
ATOM 688 C CA . ASP A 1 89 ? -12.161 4.018 -6.198 1.00 95.12 89 ASP A CA 1
ATOM 689 C C . ASP A 1 89 ? -12.717 2.883 -7.084 1.00 95.12 89 ASP A C 1
ATOM 691 O O . ASP A 1 89 ? -13.862 2.944 -7.534 1.00 95.12 89 ASP A O 1
ATOM 695 N N . ASN A 1 90 ? -11.925 1.831 -7.327 1.00 95.56 90 ASN A N 1
ATOM 696 C CA . ASN A 1 90 ? -12.358 0.637 -8.047 1.00 95.56 90 ASN A CA 1
ATOM 697 C C . ASN A 1 90 ? -13.140 -0.310 -7.126 1.00 95.56 90 ASN A C 1
ATOM 699 O O . ASN A 1 90 ? -12.954 -0.343 -5.907 1.00 95.56 90 ASN A O 1
ATOM 703 N N . SER A 1 91 ? -13.979 -1.162 -7.714 1.00 95.00 91 SER A N 1
ATOM 704 C CA . SER A 1 91 ? -14.676 -2.201 -6.957 1.00 95.00 91 SER A CA 1
ATOM 705 C C . SER A 1 91 ? -13.701 -3.260 -6.409 1.00 95.00 91 SER A C 1
ATOM 707 O O . SER A 1 91 ? -12.676 -3.552 -7.034 1.00 95.00 91 SER A O 1
ATOM 709 N N . PRO A 1 92 ? -14.037 -3.957 -5.303 1.00 96.31 92 PRO A N 1
ATOM 710 C CA . PRO A 1 92 ? -13.217 -5.054 -4.779 1.00 96.31 92 PRO A CA 1
ATOM 711 C C . PRO A 1 92 ? -12.875 -6.138 -5.809 1.00 96.31 92 PRO A C 1
ATOM 713 O O . PRO A 1 92 ? -11.820 -6.764 -5.729 1.00 96.31 92 PRO A O 1
ATOM 716 N N . THR A 1 93 ? -13.764 -6.381 -6.775 1.00 96.69 93 THR A N 1
ATOM 717 C CA . THR A 1 93 ? -13.542 -7.360 -7.846 1.00 96.69 93 THR A CA 1
ATOM 718 C C . THR A 1 93 ? -12.479 -6.881 -8.833 1.00 96.69 93 THR A C 1
ATOM 720 O O . THR A 1 93 ? -11.623 -7.670 -9.227 1.00 96.69 93 THR A O 1
ATOM 723 N N . GLU A 1 94 ? -12.495 -5.600 -9.205 1.00 97.12 94 GLU A N 1
ATOM 724 C CA . GLU A 1 94 ? -11.489 -4.997 -10.090 1.00 97.12 94 GLU A CA 1
ATOM 725 C C . GLU A 1 94 ? -10.121 -4.915 -9.416 1.00 97.12 94 GLU A C 1
ATOM 727 O O . GLU A 1 94 ? -9.108 -5.232 -10.044 1.00 97.12 94 GLU A O 1
ATOM 732 N N . VAL A 1 95 ? -10.095 -4.567 -8.125 1.00 97.69 95 VAL A N 1
ATOM 733 C CA . VAL A 1 95 ? -8.873 -4.591 -7.312 1.00 97.69 95 VAL A CA 1
ATOM 734 C C . VAL A 1 95 ? -8.312 -6.013 -7.268 1.00 97.69 95 VAL A C 1
ATOM 736 O O . VAL A 1 95 ? -7.159 -6.228 -7.636 1.00 97.69 95 VAL A O 1
ATOM 739 N N . LEU A 1 96 ? -9.132 -7.013 -6.916 1.00 97.81 96 LEU A N 1
ATOM 740 C CA . LEU A 1 96 ? -8.695 -8.411 -6.861 1.00 97.81 96 LEU A CA 1
ATOM 741 C C . LEU A 1 96 ? -8.191 -8.934 -8.214 1.00 97.81 96 LEU A C 1
ATOM 743 O O . LEU A 1 96 ? -7.231 -9.703 -8.242 1.00 97.81 96 LEU A O 1
ATOM 747 N N . ALA A 1 97 ? -8.803 -8.531 -9.330 1.00 97.44 97 ALA A N 1
ATOM 748 C CA . ALA A 1 97 ? -8.359 -8.937 -10.665 1.00 97.44 97 ALA A CA 1
ATOM 749 C C . ALA A 1 97 ? -6.906 -8.514 -10.960 1.00 97.44 97 ALA A C 1
ATOM 751 O O . ALA A 1 97 ? -6.232 -9.148 -11.774 1.00 97.44 97 ALA A O 1
ATOM 752 N N . GLN A 1 98 ? -6.415 -7.476 -10.276 1.00 96.44 98 GLN A N 1
ATOM 753 C CA . GLN A 1 98 ? -5.040 -6.982 -10.358 1.00 96.44 98 GLN A CA 1
ATOM 754 C C . GLN A 1 98 ? -4.159 -7.439 -9.188 1.00 96.44 98 GLN A C 1
ATOM 756 O O . GLN A 1 98 ? -2.980 -7.098 -9.158 1.00 96.44 98 GLN A O 1
ATOM 761 N N . THR A 1 99 ? -4.690 -8.203 -8.235 1.00 97.12 99 THR A N 1
ATOM 762 C CA . THR A 1 99 ? -3.952 -8.721 -7.077 1.00 97.12 99 THR A CA 1
ATOM 763 C C . THR A 1 99 ? -3.367 -10.093 -7.390 1.00 97.12 99 THR A C 1
ATOM 765 O O . THR A 1 99 ? -4.034 -10.923 -8.008 1.00 97.12 99 THR A O 1
ATOM 768 N N . ASP A 1 100 ? -2.137 -10.382 -6.947 1.00 96.44 100 ASP A N 1
ATOM 769 C CA . ASP A 1 100 ? -1.571 -11.733 -7.091 1.00 96.44 100 ASP A CA 1
ATOM 770 C C . ASP A 1 100 ? -2.503 -12.812 -6.540 1.00 96.44 100 ASP A C 1
ATOM 772 O O . ASP A 1 100 ? -3.142 -12.631 -5.501 1.00 96.44 100 ASP A O 1
ATOM 776 N N . LYS A 1 101 ? -2.486 -13.967 -7.204 1.00 97.06 101 LYS A N 1
ATOM 777 C CA . LYS A 1 101 ? -3.242 -15.153 -6.823 1.00 97.06 101 LYS A CA 1
ATOM 778 C C . LYS A 1 101 ? -3.027 -15.507 -5.351 1.00 97.06 101 LYS A C 1
ATOM 780 O O . LYS A 1 101 ? -1.911 -15.822 -4.947 1.00 97.06 101 LYS A O 1
ATOM 785 N N . ALA A 1 102 ? -4.109 -15.518 -4.584 1.00 97.19 102 ALA A N 1
ATOM 786 C CA . ALA A 1 102 ? -4.109 -15.826 -3.165 1.00 97.19 102 ALA A CA 1
ATOM 787 C C . ALA A 1 102 ? -3.679 -17.278 -2.902 1.00 97.19 102 ALA A C 1
ATOM 789 O O . ALA 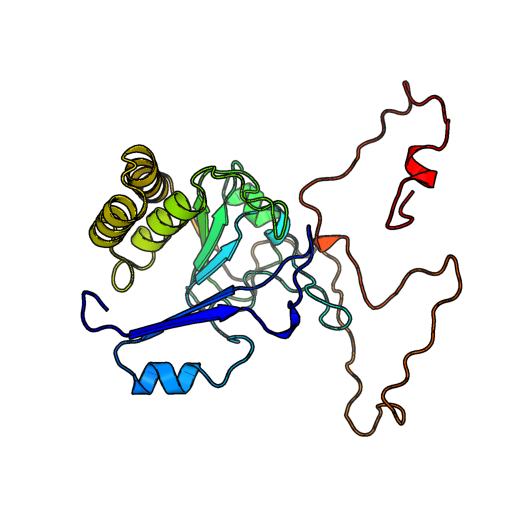A 1 102 ? -4.246 -18.216 -3.466 1.00 97.19 102 ALA A O 1
ATOM 790 N N . GLU A 1 103 ? -2.727 -17.479 -1.993 1.00 96.56 103 GLU A N 1
ATOM 791 C CA . GLU A 1 103 ? -2.329 -18.821 -1.527 1.00 96.56 103 GLU A CA 1
ATOM 792 C C . GLU A 1 103 ? -3.180 -19.318 -0.348 1.00 96.56 103 GLU A C 1
ATOM 794 O O . GLU A 1 103 ? -3.240 -20.514 -0.072 1.00 96.56 103 GLU A O 1
ATOM 799 N N . ARG A 1 104 ? -3.857 -18.402 0.349 1.00 97.25 104 ARG A N 1
ATOM 800 C CA . ARG A 1 104 ? -4.700 -18.667 1.521 1.00 97.25 104 ARG A CA 1
ATOM 801 C C . ARG A 1 104 ? -5.904 -17.725 1.533 1.00 97.25 104 ARG A C 1
ATOM 803 O O . ARG A 1 104 ? -5.816 -16.660 0.922 1.00 97.25 104 ARG A O 1
ATOM 810 N N . PRO A 1 105 ? -7.011 -18.097 2.200 1.00 98.12 105 PRO A N 1
ATOM 811 C CA . PRO A 1 105 ? -8.147 -17.200 2.339 1.00 98.12 105 PRO A CA 1
ATOM 812 C C . PRO A 1 105 ? -7.794 -15.972 3.187 1.00 98.12 105 PRO A C 1
ATOM 814 O O . PRO A 1 105 ? -7.038 -16.078 4.156 1.00 98.12 105 PRO A O 1
ATOM 817 N N . TYR A 1 106 ? -8.347 -14.826 2.796 1.00 98.50 106 TYR A N 1
ATOM 818 C CA . TYR A 1 106 ? -8.307 -13.546 3.509 1.00 98.50 106 TYR A CA 1
ATOM 819 C C . TYR A 1 106 ? -9.514 -12.696 3.083 1.00 98.50 106 TYR A C 1
ATOM 821 O O . TYR A 1 106 ? -10.233 -13.049 2.146 1.00 98.50 106 TYR A O 1
ATOM 829 N N . THR A 1 107 ? -9.737 -11.564 3.742 1.00 98.62 107 THR A N 1
ATOM 830 C CA . THR A 1 107 ? -10.766 -10.593 3.348 1.00 98.62 107 THR A CA 1
ATOM 831 C C . THR A 1 107 ? -10.118 -9.372 2.707 1.00 98.62 107 THR A C 1
ATOM 833 O O . THR A 1 107 ? -9.284 -8.713 3.326 1.00 98.62 107 THR A O 1
ATOM 836 N N . LEU A 1 108 ? -10.499 -9.062 1.466 1.00 98.56 108 LEU A N 1
ATOM 837 C CA . LEU A 1 108 ? -10.150 -7.805 0.811 1.00 98.56 108 LEU A CA 1
ATOM 838 C C . LEU A 1 108 ? -11.119 -6.722 1.285 1.00 98.56 108 LEU A C 1
ATOM 840 O O . LEU A 1 108 ? -12.331 -6.844 1.105 1.00 98.56 108 LEU A O 1
ATOM 844 N N . VAL A 1 109 ? -10.571 -5.677 1.884 1.00 98.38 109 VAL A N 1
ATOM 845 C CA . VAL A 1 109 ? -11.284 -4.495 2.354 1.00 98.38 109 VAL A CA 1
ATOM 846 C C . VAL A 1 109 ? -10.911 -3.350 1.426 1.00 98.38 109 VAL A C 1
ATOM 848 O O . VAL A 1 109 ? -9.727 -3.055 1.276 1.00 98.38 109 VAL A O 1
ATOM 851 N N . THR A 1 110 ? -11.893 -2.706 0.799 1.00 98.00 110 THR A N 1
ATOM 852 C CA . THR A 1 110 ? -11.639 -1.486 0.019 1.00 98.00 110 THR A CA 1
ATOM 853 C C . THR A 1 110 ? -12.288 -0.283 0.675 1.00 98.00 110 THR A C 1
ATOM 855 O O . THR A 1 110 ? -13.420 -0.367 1.157 1.00 98.00 110 THR A O 1
ATOM 858 N N . VAL A 1 111 ? -11.546 0.820 0.717 1.00 97.38 111 VAL A N 1
ATOM 859 C CA . VAL A 1 111 ? -11.985 2.108 1.256 1.00 97.38 111 VAL A CA 1
ATOM 860 C C . VAL A 1 111 ? -11.894 3.140 0.132 1.00 97.38 111 VAL A C 1
ATOM 862 O O . VAL A 1 111 ? -10.838 3.211 -0.495 1.00 97.38 111 VAL A O 1
ATOM 865 N N . PRO A 1 112 ? -12.942 3.940 -0.132 1.00 95.56 112 PRO A N 1
ATOM 866 C CA . PRO A 1 112 ? -12.901 4.936 -1.201 1.00 95.56 112 PRO A CA 1
ATOM 867 C C . PRO A 1 112 ? -11.747 5.931 -1.033 1.00 95.56 112 PRO A C 1
ATOM 869 O O . PRO A 1 112 ? -11.553 6.486 0.056 1.00 95.56 112 PRO A O 1
ATOM 872 N N . GLY A 1 113 ? -11.005 6.170 -2.112 1.00 92.06 113 GLY A N 1
ATOM 873 C CA . GLY A 1 113 ? -9.825 7.028 -2.126 1.00 92.06 113 GLY A CA 1
ATOM 874 C C . GLY A 1 113 ? -8.773 6.577 -3.138 1.00 92.06 113 GLY A C 1
ATOM 875 O O . GLY A 1 113 ? -8.524 5.386 -3.315 1.00 92.06 113 GLY A O 1
ATOM 876 N N . GLY A 1 114 ? -8.119 7.546 -3.776 1.00 88.94 114 GLY A N 1
ATOM 877 C CA . GLY A 1 114 ? -6.973 7.303 -4.649 1.00 88.94 114 GLY A CA 1
ATOM 878 C C . GLY A 1 114 ? -5.651 7.175 -3.885 1.00 88.94 114 GLY A C 1
ATOM 879 O O . GLY A 1 114 ? -5.608 7.171 -2.657 1.00 88.94 114 GLY A O 1
ATOM 880 N N . ALA A 1 115 ? -4.545 7.121 -4.630 1.00 89.31 115 ALA A N 1
ATOM 881 C CA . ALA A 1 115 ? -3.203 7.104 -4.054 1.00 89.31 115 ALA A CA 1
ATOM 882 C C . ALA A 1 115 ? -2.937 8.369 -3.223 1.00 89.31 115 ALA A C 1
ATOM 884 O O . ALA A 1 115 ? -2.852 9.474 -3.773 1.00 89.31 115 ALA A O 1
ATOM 885 N N . SER A 1 116 ? -2.787 8.208 -1.909 1.00 84.00 116 SER A N 1
ATOM 886 C CA . SER A 1 116 ? -2.701 9.331 -0.964 1.00 84.00 116 SER A CA 1
ATOM 887 C C . SER A 1 116 ? -1.260 9.788 -0.696 1.00 84.00 116 SER A C 1
ATOM 889 O O . SER A 1 116 ? -0.994 10.981 -0.551 1.00 84.00 116 SER A O 1
ATOM 891 N N . PHE A 1 117 ? -0.285 8.875 -0.736 1.00 72.25 117 PHE A N 1
ATOM 892 C CA . PHE A 1 117 ? 1.125 9.206 -0.508 1.00 72.25 117 PHE A CA 1
ATOM 893 C C . PHE A 1 117 ? 1.896 9.357 -1.822 1.00 72.25 117 PHE A C 1
ATOM 895 O O . PHE A 1 117 ? 1.947 8.433 -2.627 1.00 72.25 117 PHE A O 1
ATOM 902 N N . ALA A 1 118 ? 2.535 10.515 -2.026 1.00 61.94 118 ALA A N 1
ATOM 903 C CA . ALA A 1 118 ? 3.343 10.801 -3.221 1.00 61.94 118 ALA A CA 1
ATOM 904 C C . ALA A 1 118 ? 4.848 10.985 -2.927 1.00 61.94 118 ALA A C 1
ATOM 906 O O . ALA A 1 118 ? 5.623 11.321 -3.824 1.00 61.94 118 ALA A O 1
ATOM 907 N N . GLY A 1 119 ? 5.288 10.752 -1.687 1.00 64.38 119 GLY A N 1
ATOM 908 C CA . GLY A 1 119 ? 6.700 10.784 -1.306 1.00 64.38 119 GLY A CA 1
ATOM 909 C C . GLY A 1 119 ? 6.938 11.187 0.146 1.00 64.38 119 GLY A C 1
ATOM 910 O O . GLY A 1 119 ? 6.006 11.551 0.855 1.00 64.38 119 GLY A O 1
ATOM 911 N N . LEU A 1 120 ? 8.207 11.160 0.563 1.00 61.94 120 LEU A N 1
ATOM 912 C CA . LEU A 1 120 ? 8.678 11.451 1.925 1.00 61.94 120 LEU A CA 1
ATOM 913 C C . LEU A 1 120 ? 8.258 12.844 2.431 1.00 61.94 120 LEU A C 1
ATOM 915 O O . LEU A 1 120 ? 8.135 13.052 3.631 1.00 61.94 120 LEU A O 1
ATOM 919 N N . TRP A 1 121 ? 8.012 13.781 1.512 1.00 60.12 121 TRP A N 1
ATOM 920 C CA . TRP A 1 121 ? 7.686 15.181 1.812 1.00 60.12 121 TRP A CA 1
ATOM 921 C C . TRP A 1 121 ? 6.314 15.622 1.294 1.00 60.12 121 TRP A C 1
ATOM 923 O O . TRP A 1 121 ? 5.986 16.802 1.378 1.00 60.12 121 TRP A O 1
ATOM 933 N N . VAL A 1 122 ? 5.528 14.707 0.716 1.00 69.31 122 VAL A N 1
ATOM 934 C CA . VAL A 1 122 ? 4.239 15.037 0.093 1.00 69.31 122 VAL A CA 1
ATOM 935 C C . VAL A 1 122 ? 3.143 14.218 0.753 1.00 69.31 122 VAL A C 1
ATOM 937 O O . VAL A 1 122 ? 2.778 13.133 0.292 1.00 69.31 122 VAL A O 1
ATOM 940 N N . PHE A 1 123 ? 2.632 14.774 1.849 1.00 71.88 123 PHE A N 1
ATOM 941 C CA . PHE A 1 123 ? 1.383 14.358 2.463 1.00 71.88 123 PHE A CA 1
ATOM 942 C C . PHE A 1 123 ? 0.253 15.158 1.816 1.00 71.88 123 PHE A C 1
ATOM 944 O O . PHE A 1 123 ? 0.261 16.386 1.873 1.00 71.88 123 PHE A O 1
ATOM 951 N N . LYS A 1 124 ? -0.683 14.476 1.146 1.00 80.62 124 LYS A N 1
ATOM 952 C CA . LYS A 1 124 ? -1.780 15.148 0.431 1.00 80.62 124 LYS A CA 1
ATOM 953 C C . LYS A 1 124 ? -2.834 15.757 1.355 1.00 80.62 124 LYS A C 1
ATOM 955 O O . LYS A 1 124 ? -3.657 16.515 0.857 1.00 80.62 124 LYS A O 1
ATOM 960 N N . ASP A 1 125 ? -2.805 15.411 2.644 1.00 84.19 125 ASP A N 1
ATOM 961 C CA . ASP A 1 125 ? -3.799 15.821 3.642 1.00 84.19 125 ASP A CA 1
ATOM 962 C C . ASP A 1 125 ? -5.242 15.590 3.156 1.00 84.19 125 ASP A C 1
ATOM 964 O O . ASP A 1 125 ? -6.141 16.403 3.325 1.00 84.19 125 ASP A O 1
ATOM 968 N N . ASP A 1 126 ? -5.455 14.457 2.478 1.00 90.12 126 ASP A N 1
ATOM 969 C CA . ASP A 1 126 ? -6.727 14.084 1.848 1.00 90.12 126 ASP A CA 1
ATOM 970 C C . ASP A 1 126 ? -7.600 13.200 2.754 1.00 90.12 126 ASP A C 1
ATOM 972 O O . ASP A 1 126 ? -8.526 12.531 2.287 1.00 90.12 126 ASP A O 1
ATOM 976 N N . HIS A 1 127 ? -7.272 13.168 4.049 1.00 93.56 127 HIS A N 1
ATOM 977 C CA . HIS A 1 127 ? -7.947 12.404 5.101 1.00 93.56 127 HIS A CA 1
ATOM 978 C C . HIS A 1 127 ? -7.981 10.883 4.866 1.00 93.56 127 HIS A C 1
ATOM 980 O O . HIS A 1 127 ? -8.825 10.163 5.416 1.00 93.56 127 HIS A O 1
ATOM 986 N N . THR A 1 128 ? -7.093 10.356 4.020 1.00 93.88 128 THR A N 1
ATOM 987 C CA . THR A 1 128 ? -7.005 8.913 3.757 1.00 93.88 128 THR A CA 1
ATOM 988 C C . THR A 1 128 ? -6.604 8.120 4.993 1.00 93.88 128 THR A C 1
ATOM 990 O O . THR A 1 128 ? -7.176 7.064 5.247 1.00 93.88 128 THR A O 1
ATOM 993 N N . ASP A 1 129 ? -5.685 8.639 5.796 1.00 92.38 129 ASP A N 1
ATOM 994 C CA . ASP A 1 129 ? -5.315 8.088 7.098 1.00 92.38 129 ASP A CA 1
ATOM 995 C C . ASP A 1 129 ? -6.525 7.957 8.039 1.00 92.38 129 ASP A C 1
ATOM 997 O O . ASP A 1 129 ? -6.762 6.876 8.583 1.00 92.38 129 ASP A O 1
ATOM 1001 N N . TYR A 1 130 ? -7.357 8.995 8.161 1.00 95.94 130 TYR A N 1
ATOM 1002 C CA . TYR A 1 130 ? -8.572 8.949 8.979 1.00 95.94 130 TYR A CA 1
ATOM 1003 C C . TYR A 1 130 ? -9.589 7.938 8.443 1.00 95.94 130 TYR A C 1
ATOM 1005 O O . TYR A 1 130 ? -10.140 7.153 9.220 1.00 95.94 130 TYR A O 1
ATOM 1013 N N . ARG A 1 131 ? -9.804 7.891 7.120 1.00 97.25 131 ARG A N 1
ATOM 1014 C CA . ARG A 1 131 ? -10.675 6.883 6.486 1.00 97.25 131 ARG A CA 1
ATOM 1015 C C . ARG A 1 131 ? -10.179 5.459 6.748 1.00 97.25 131 ARG A C 1
ATOM 1017 O O . ARG A 1 131 ? -10.977 4.584 7.084 1.00 97.25 131 ARG A O 1
ATOM 1024 N N . VAL A 1 132 ? -8.870 5.228 6.653 1.00 97.00 132 VAL A N 1
ATOM 1025 C CA . VAL A 1 132 ? -8.241 3.932 6.951 1.00 97.00 132 VAL A CA 1
ATOM 1026 C C . VAL A 1 132 ? -8.411 3.558 8.424 1.00 97.00 132 VAL A C 1
ATOM 1028 O O . VAL A 1 132 ? -8.757 2.414 8.707 1.00 97.00 132 VAL A O 1
ATOM 1031 N N . LEU A 1 133 ? -8.240 4.494 9.364 1.00 96.94 133 LEU A N 1
ATOM 1032 C CA . LEU A 1 133 ? -8.498 4.248 10.791 1.00 96.94 133 LEU A CA 1
ATOM 1033 C C . LEU A 1 133 ? -9.966 3.885 11.059 1.00 96.94 133 LEU A C 1
ATOM 1035 O O . LEU A 1 133 ? -10.248 2.990 11.855 1.00 96.94 133 LEU A O 1
ATOM 1039 N N . GLY A 1 134 ? -10.897 4.540 10.363 1.00 98.06 134 GLY A N 1
ATOM 1040 C CA . GLY A 1 134 ? -12.316 4.192 10.379 1.00 98.06 134 GLY A CA 1
ATOM 1041 C C . GLY A 1 134 ? -12.582 2.765 9.904 1.00 98.06 134 GLY A C 1
ATOM 1042 O O . GLY A 1 134 ? -13.244 1.987 10.587 1.00 98.06 134 GLY A O 1
ATOM 1043 N N . ALA A 1 135 ? -12.014 2.389 8.760 1.00 98.25 135 ALA A N 1
ATOM 1044 C CA . ALA A 1 135 ? -12.144 1.042 8.214 1.00 98.25 135 ALA A CA 1
ATOM 1045 C C . ALA A 1 135 ? -11.477 -0.025 9.101 1.00 98.25 135 ALA A C 1
ATOM 1047 O O . ALA A 1 135 ? -12.051 -1.096 9.298 1.00 98.25 135 ALA A O 1
ATOM 1048 N N . LEU A 1 136 ? -10.318 0.277 9.697 1.00 97.62 136 LEU A N 1
ATOM 1049 C CA . LEU A 1 136 ? -9.669 -0.572 10.702 1.00 97.62 136 LEU A CA 1
ATOM 1050 C C . LEU A 1 136 ? -10.589 -0.830 11.894 1.00 97.62 136 LEU A C 1
ATOM 1052 O O . LEU A 1 136 ? -10.720 -1.973 12.327 1.00 97.62 136 LEU A O 1
ATOM 1056 N N . ALA A 1 137 ? -11.282 0.204 12.375 1.00 97.38 137 ALA A N 1
ATOM 1057 C CA . ALA A 1 137 ? -12.210 0.067 13.489 1.00 97.38 137 ALA A CA 1
ATOM 1058 C C . ALA A 1 137 ? -13.415 -0.837 13.184 1.00 97.38 137 ALA A C 1
ATOM 1060 O O . ALA A 1 137 ? -14.047 -1.359 14.101 1.00 97.38 137 ALA A O 1
ATOM 1061 N N . ARG A 1 138 ? -13.742 -1.033 11.901 1.00 97.88 138 ARG A N 1
ATOM 1062 C CA . ARG A 1 138 ? -14.794 -1.955 11.464 1.00 97.88 138 ARG A CA 1
ATOM 1063 C C . ARG A 1 138 ? -14.333 -3.409 11.422 1.00 97.88 138 ARG A C 1
ATOM 1065 O O . ARG A 1 138 ? -15.145 -4.293 11.680 1.00 97.88 138 ARG A O 1
ATOM 1072 N N . ILE A 1 139 ? -13.074 -3.658 11.066 1.00 97.56 139 ILE A N 1
ATOM 1073 C CA . ILE A 1 139 ? -12.546 -5.021 10.882 1.00 97.56 139 ILE A CA 1
ATOM 1074 C C . ILE A 1 139 ? -11.870 -5.586 12.134 1.00 97.56 139 ILE A C 1
ATOM 1076 O O . ILE A 1 139 ? -11.913 -6.793 12.336 1.00 97.56 139 ILE A O 1
ATOM 1080 N N . GLU A 1 140 ? -11.315 -4.728 12.993 1.00 95.69 140 GLU A N 1
ATOM 1081 C CA . GLU A 1 140 ? -10.638 -5.105 14.243 1.00 95.69 140 GLU A CA 1
ATOM 1082 C C . GLU A 1 140 ? -11.172 -4.285 15.448 1.00 95.69 140 GLU A C 1
ATOM 1084 O O . GLU A 1 140 ? -10.404 -3.595 16.130 1.00 95.69 140 GLU A O 1
ATOM 1089 N N . PRO A 1 141 ? -12.491 -4.329 15.747 1.00 94.44 141 PRO A N 1
ATOM 1090 C CA . PRO A 1 141 ? -13.128 -3.492 16.776 1.00 94.44 141 PRO A CA 1
ATOM 1091 C C . PRO A 1 141 ? -12.681 -3.802 18.213 1.00 94.44 141 PRO A C 1
ATOM 1093 O O . PRO A 1 141 ? -12.901 -3.001 19.127 1.00 94.44 141 PRO A O 1
ATOM 1096 N N . GLU A 1 142 ? -12.079 -4.968 18.448 1.00 91.19 142 GLU A N 1
ATOM 1097 C CA . GLU A 1 142 ? -11.526 -5.333 19.755 1.00 91.19 142 GLU A CA 1
ATOM 1098 C C . GLU A 1 142 ? -10.297 -4.482 20.095 1.00 91.19 142 GLU A C 1
ATOM 1100 O O . GLU A 1 142 ? -10.143 -4.038 21.235 1.00 91.19 142 GLU A O 1
ATOM 1105 N N . TRP A 1 143 ? -9.478 -4.180 19.085 1.00 90.56 143 TRP A N 1
ATOM 1106 C CA . TRP A 1 143 ? -8.233 -3.427 19.220 1.00 90.56 143 TRP A CA 1
ATOM 1107 C C . TRP A 1 143 ? -8.400 -1.942 18.901 1.00 90.56 143 TRP A C 1
ATOM 1109 O O . TRP A 1 143 ? -7.793 -1.091 19.556 1.00 90.56 143 TRP A O 1
ATOM 1119 N N . VAL A 1 144 ? -9.239 -1.620 17.914 1.00 92.62 144 VAL A N 1
ATOM 1120 C CA . VAL A 1 144 ? -9.452 -0.263 17.403 1.00 92.62 144 VAL A CA 1
ATOM 1121 C C . VAL A 1 144 ? -10.948 0.041 17.428 1.00 92.62 144 VAL A C 1
ATOM 1123 O O . VAL A 1 144 ? -11.690 -0.418 16.573 1.00 92.62 144 VAL A O 1
ATOM 1126 N N . ARG A 1 145 ? -11.430 0.834 18.394 1.00 93.81 145 ARG A N 1
ATOM 1127 C CA . ARG A 1 145 ? -12.843 1.261 18.409 1.00 93.81 145 ARG A CA 1
ATOM 1128 C C . ARG A 1 145 ? -13.029 2.612 17.749 1.00 93.81 145 ARG A C 1
ATOM 1130 O O . ARG A 1 145 ? -12.273 3.544 18.018 1.00 93.81 145 ARG A O 1
ATOM 1137 N N . LEU A 1 146 ? -14.100 2.734 16.969 1.00 96.81 146 LEU A N 1
ATOM 1138 C CA . LEU A 1 146 ? -14.413 3.949 16.220 1.00 96.81 146 LEU A CA 1
ATOM 1139 C C . LEU A 1 146 ? -14.536 5.180 17.128 1.00 96.81 146 LEU A C 1
ATOM 1141 O O . LEU A 1 146 ? -14.015 6.238 16.791 1.00 96.81 146 LEU A O 1
ATOM 1145 N N . ASP A 1 147 ? -15.162 5.042 18.296 1.00 96.44 147 ASP A N 1
ATOM 1146 C CA . ASP A 1 147 ? -15.319 6.159 19.235 1.00 96.44 147 ASP A CA 1
ATOM 1147 C C . ASP A 1 147 ? -13.974 6.653 19.784 1.00 96.44 147 ASP A C 1
ATOM 1149 O O . ASP A 1 147 ? -13.766 7.860 19.907 1.00 96.44 147 ASP A O 1
ATOM 1153 N N . ASP A 1 148 ? -13.026 5.745 20.044 1.00 94.75 148 ASP A N 1
ATOM 1154 C CA . ASP A 1 148 ? -11.686 6.130 20.498 1.00 94.75 148 ASP A CA 1
ATOM 1155 C C . ASP A 1 148 ? -10.893 6.798 19.375 1.00 94.75 148 ASP A C 1
ATOM 1157 O O . ASP A 1 148 ? -10.181 7.769 19.626 1.00 94.75 148 ASP A O 1
ATOM 1161 N N . VAL A 1 149 ? -11.031 6.288 18.144 1.00 95.25 149 VAL A N 1
ATOM 1162 C CA . VAL A 1 149 ? -10.425 6.870 16.940 1.00 95.25 149 VAL A CA 1
ATOM 1163 C C . VAL A 1 149 ? -10.929 8.297 16.749 1.00 95.25 149 VAL A C 1
ATOM 1165 O O . VAL A 1 149 ? -10.128 9.224 16.669 1.00 95.25 149 VAL A O 1
ATOM 1168 N N . LYS A 1 150 ? -12.248 8.507 16.762 1.00 97.31 150 LYS A N 1
ATOM 1169 C CA . LYS A 1 150 ? -12.857 9.837 16.637 1.00 97.31 150 LYS A CA 1
ATOM 1170 C C . LYS A 1 150 ? -12.423 10.780 17.753 1.00 97.31 150 LYS A C 1
ATOM 1172 O O . LYS A 1 150 ? -12.091 11.931 17.479 1.00 97.31 150 LYS A O 1
ATOM 1177 N N . ALA A 1 151 ? -12.410 10.304 18.999 1.00 95.75 151 ALA A N 1
ATOM 1178 C CA . ALA A 1 151 ? -11.974 11.104 20.136 1.00 95.75 151 ALA A CA 1
ATOM 1179 C C . ALA A 1 151 ? -10.502 11.523 19.999 1.00 95.75 151 ALA A C 1
ATOM 1181 O O . ALA A 1 151 ? -10.179 12.679 20.254 1.00 95.75 151 ALA A O 1
ATOM 1182 N N . LEU A 1 152 ? -9.626 10.612 19.557 1.00 94.62 152 LEU A N 1
ATOM 1183 C CA . LEU A 1 152 ? -8.211 10.900 19.318 1.00 94.62 152 LEU A CA 1
ATOM 1184 C C . LEU A 1 152 ? -8.015 11.904 18.174 1.00 94.62 152 LEU A C 1
ATOM 1186 O O . LEU A 1 152 ? -7.270 12.865 18.342 1.00 94.62 152 LEU A O 1
ATOM 1190 N N . ILE A 1 153 ? -8.704 11.717 17.044 1.00 95.88 153 ILE A N 1
ATOM 1191 C CA . ILE A 1 153 ? -8.637 12.640 15.901 1.00 95.88 153 ILE A CA 1
ATOM 1192 C C . ILE A 1 153 ? -9.080 14.037 16.334 1.00 95.88 153 ILE A C 1
ATOM 1194 O O . ILE A 1 153 ? -8.373 15.010 16.079 1.00 95.88 153 ILE A O 1
ATOM 1198 N N . LYS A 1 154 ? -10.203 14.143 17.052 1.00 96.38 154 LYS A N 1
ATOM 1199 C CA . LYS A 1 154 ? -10.710 15.418 17.572 1.00 96.38 154 LYS A CA 1
ATOM 1200 C C . LYS A 1 154 ? -9.726 16.088 18.533 1.00 96.38 154 LYS A C 1
ATOM 1202 O O . LYS A 1 154 ? -9.539 17.300 18.466 1.00 96.38 154 LYS A O 1
ATOM 1207 N N . GLU A 1 155 ? -9.093 15.307 19.408 1.00 95.44 155 GLU A N 1
ATOM 1208 C CA . GLU A 1 155 ? -8.082 15.774 20.364 1.00 95.44 155 GLU A CA 1
ATOM 1209 C C . GLU A 1 155 ? -6.832 16.329 19.654 1.00 95.44 155 GLU A C 1
ATOM 1211 O O . GLU A 1 155 ? -6.333 17.387 20.036 1.00 95.44 155 GLU A O 1
ATOM 1216 N N . GLN A 1 156 ? -6.351 15.650 18.606 1.00 93.62 156 GLN A N 1
ATOM 1217 C CA . GLN A 1 156 ? -5.112 16.000 17.901 1.00 93.62 156 GLN A CA 1
ATOM 1218 C C . GLN A 1 156 ? -5.283 17.119 16.870 1.00 93.62 156 GLN A C 1
ATOM 1220 O O . GLN A 1 156 ? -4.437 18.007 16.779 1.00 93.62 156 GLN A O 1
ATOM 1225 N N . THR A 1 157 ? -6.363 17.074 16.092 1.00 93.38 157 THR A N 1
ATOM 1226 C CA . THR A 1 157 ? -6.551 17.939 14.914 1.00 93.38 157 THR A CA 1
ATOM 1227 C C . THR A 1 157 ? -7.451 19.134 15.198 1.00 93.38 157 THR A C 1
ATOM 1229 O O . THR A 1 157 ? -7.290 20.185 14.585 1.00 93.38 157 THR A O 1
ATOM 1232 N N . LYS A 1 158 ? -8.398 18.987 16.141 1.00 94.00 158 LYS A N 1
ATOM 1233 C CA . LYS A 1 158 ? -9.528 19.910 16.354 1.00 94.00 158 LYS A CA 1
ATOM 1234 C C . LYS A 1 158 ? -10.387 20.127 15.097 1.00 94.00 158 LYS A C 1
ATOM 1236 O O . LYS A 1 158 ? -11.090 21.131 15.012 1.00 94.00 158 LYS A O 1
ATOM 1241 N N . ASP A 1 159 ? -10.350 19.188 14.154 1.00 93.25 159 ASP A N 1
ATOM 1242 C CA . ASP A 1 159 ? -11.076 19.247 12.891 1.00 93.25 159 ASP A CA 1
ATOM 1243 C C . ASP A 1 159 ? -12.223 18.224 12.869 1.00 93.25 159 ASP A C 1
ATOM 1245 O O . ASP A 1 159 ? -12.018 17.009 12.902 1.00 93.25 159 ASP A O 1
ATOM 1249 N N . GLU A 1 160 ? -13.461 18.716 12.806 1.00 96.19 160 GLU A N 1
ATOM 1250 C CA . GLU A 1 160 ? -14.654 17.868 12.716 1.00 96.19 160 GLU A CA 1
ATOM 1251 C C . GLU A 1 160 ? -14.743 17.122 11.375 1.00 96.19 160 GLU A C 1
ATOM 1253 O O . GLU A 1 160 ? -15.314 16.032 11.317 1.00 96.19 160 GLU A O 1
ATOM 1258 N N . SER A 1 161 ? -14.161 17.654 10.298 1.00 96.50 161 SER A N 1
ATOM 1259 C CA . SER A 1 161 ? -14.171 16.996 8.989 1.00 96.50 161 SER A CA 1
ATOM 1260 C C . SER A 1 161 ? -13.246 15.770 8.952 1.00 96.50 161 SER A C 1
ATOM 1262 O O . SER A 1 161 ? -13.602 14.742 8.366 1.00 96.50 161 SER A O 1
ATOM 1264 N N . ALA A 1 162 ? -12.124 15.801 9.677 1.00 95.56 162 ALA A N 1
ATOM 1265 C CA . ALA A 1 162 ? -11.274 14.633 9.918 1.00 95.56 162 ALA A CA 1
ATOM 1266 C C . ALA A 1 162 ? -12.016 13.541 10.716 1.00 95.56 162 ALA A C 1
ATOM 1268 O O . ALA A 1 162 ? -11.977 12.357 10.369 1.00 95.56 162 ALA A O 1
ATOM 1269 N N . VAL A 1 163 ? -12.783 13.932 11.743 1.00 97.69 163 VAL A N 1
ATOM 1270 C CA . VAL A 1 163 ? -13.631 13.010 12.526 1.00 97.69 163 VAL A CA 1
ATOM 1271 C C . VAL A 1 163 ? -14.714 12.370 11.649 1.00 97.69 163 VAL A C 1
ATOM 1273 O O . VAL A 1 163 ? -14.944 11.158 11.721 1.00 97.69 163 VAL A O 1
ATOM 1276 N N . GLN A 1 164 ? -15.363 13.161 10.790 1.00 97.88 164 GLN A N 1
ATOM 1277 C CA . GLN A 1 164 ? -16.338 12.662 9.816 1.00 97.88 164 GLN A CA 1
ATOM 1278 C C . GLN A 1 164 ? -15.693 11.729 8.789 1.00 97.88 164 GLN A C 1
ATOM 1280 O O . GLN A 1 164 ? -16.311 10.742 8.400 1.00 97.88 164 GLN A O 1
ATOM 1285 N N . SER A 1 165 ? -14.443 11.980 8.401 1.00 97.50 165 SER A N 1
ATOM 1286 C CA . SER A 1 165 ? -13.703 11.119 7.472 1.00 97.50 165 SER A CA 1
ATOM 1287 C C . SER A 1 165 ? -13.455 9.728 8.061 1.00 97.50 165 SER A C 1
ATOM 1289 O O . SER A 1 165 ? -13.599 8.730 7.356 1.00 97.50 165 SER A O 1
ATOM 1291 N N . ALA A 1 166 ? -13.190 9.628 9.368 1.00 98.06 166 ALA A N 1
ATOM 1292 C CA . ALA A 1 166 ? -13.129 8.335 10.051 1.00 98.06 166 ALA A CA 1
ATOM 1293 C C . ALA A 1 166 ? -14.487 7.614 10.083 1.00 98.06 166 ALA A C 1
ATOM 1295 O O . ALA A 1 166 ? -14.547 6.411 9.834 1.00 98.06 166 ALA A O 1
ATOM 1296 N N . GLN A 1 167 ? -15.591 8.329 10.328 1.00 98.38 167 GLN A N 1
ATOM 1297 C CA . GLN A 1 167 ? -16.930 7.731 10.223 1.00 98.38 167 GLN A CA 1
ATOM 1298 C C . GLN A 1 167 ? -17.210 7.236 8.797 1.00 98.38 167 GLN A C 1
ATOM 1300 O O . GLN A 1 167 ? -17.635 6.101 8.608 1.00 98.38 167 GLN A O 1
ATOM 1305 N N . TYR A 1 168 ? -16.911 8.059 7.794 1.00 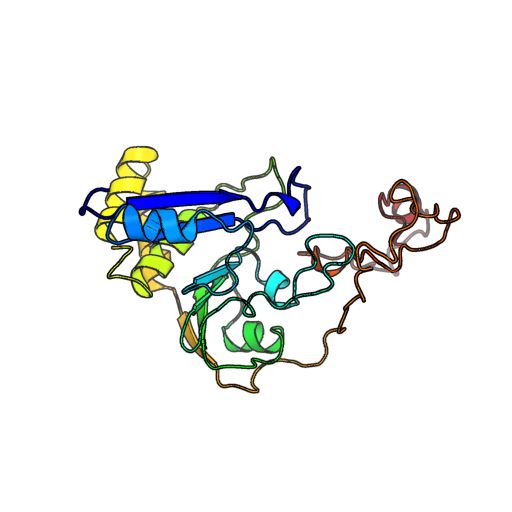98.31 168 TYR A N 1
ATOM 1306 C CA . TYR A 1 168 ? -17.102 7.706 6.394 1.00 98.31 168 TYR A CA 1
ATOM 1307 C C . TYR A 1 168 ? -16.298 6.462 6.006 1.00 98.31 168 TYR A C 1
ATOM 1309 O O . TYR A 1 168 ? -16.847 5.556 5.390 1.00 98.31 168 TYR A O 1
ATOM 1317 N N . GLY A 1 169 ? -15.027 6.371 6.410 1.00 97.81 169 GLY A N 1
ATOM 1318 C CA . GLY A 1 169 ? -14.205 5.184 6.169 1.00 97.81 169 GLY A CA 1
ATOM 1319 C C . GLY A 1 169 ? -14.769 3.916 6.819 1.00 97.81 169 GLY A C 1
ATOM 1320 O O . GLY A 1 169 ? -14.732 2.850 6.210 1.00 97.81 169 GLY A O 1
ATOM 1321 N N . TYR A 1 170 ? -15.351 4.032 8.017 1.00 98.44 170 TYR A N 1
ATOM 1322 C CA . TYR A 1 170 ? -16.044 2.927 8.684 1.00 98.44 170 TYR A CA 1
ATOM 1323 C C . TYR A 1 170 ? -17.271 2.462 7.882 1.00 98.44 170 TYR A C 1
ATOM 1325 O O . TYR A 1 170 ? -17.410 1.270 7.594 1.00 98.44 170 TYR A O 1
ATOM 1333 N N . ASP A 1 171 ? -18.141 3.387 7.474 1.00 98.31 171 ASP A N 1
ATOM 1334 C CA . ASP A 1 171 ? -19.399 3.064 6.786 1.00 98.31 171 ASP A CA 1
ATOM 1335 C C . ASP A 1 171 ? -19.172 2.582 5.347 1.00 98.31 171 ASP A C 1
ATOM 1337 O O . ASP A 1 171 ? -19.749 1.579 4.917 1.00 98.31 171 ASP A O 1
ATOM 1341 N N . ALA A 1 172 ? -18.296 3.268 4.613 1.00 97.50 172 ALA A N 1
ATOM 1342 C CA . ALA A 1 172 ? -18.060 3.044 3.191 1.00 97.50 172 ALA A CA 1
ATOM 1343 C C . ALA A 1 172 ? -17.115 1.871 2.895 1.00 97.50 172 ALA A C 1
ATOM 1345 O O . ALA A 1 172 ? -17.039 1.441 1.744 1.00 97.50 172 ALA A O 1
ATOM 1346 N N . ALA A 1 173 ? -16.406 1.334 3.897 1.00 97.69 173 ALA A N 1
ATOM 1347 C CA . ALA A 1 173 ? -15.557 0.164 3.703 1.00 97.69 173 ALA A CA 1
ATOM 1348 C C . ALA A 1 173 ? -16.367 -1.019 3.149 1.00 97.69 173 ALA A C 1
ATOM 1350 O O . ALA A 1 173 ? -17.370 -1.448 3.729 1.00 97.69 173 ALA A O 1
ATOM 1351 N N . THR A 1 174 ? -15.917 -1.593 2.037 1.00 98.06 174 THR A N 1
ATOM 1352 C CA . THR A 1 174 ? -16.532 -2.796 1.467 1.00 98.06 174 THR A CA 1
ATOM 1353 C C . THR A 1 174 ? -15.639 -3.999 1.714 1.00 98.06 174 THR A C 1
ATOM 1355 O O . THR A 1 174 ? -14.422 -3.933 1.549 1.00 98.06 174 THR A O 1
ATOM 1358 N N . LEU A 1 175 ? -16.245 -5.102 2.151 1.00 97.94 175 LEU A N 1
ATOM 1359 C CA . LEU A 1 175 ? -15.544 -6.330 2.506 1.00 97.94 175 LEU A CA 1
ATOM 1360 C C . LEU A 1 175 ? -15.896 -7.411 1.488 1.00 97.94 175 LEU A C 1
ATOM 1362 O O . LEU A 1 175 ? -17.070 -7.683 1.236 1.00 97.94 175 LEU A O 1
ATOM 1366 N N . ARG A 1 176 ? -14.876 -8.064 0.937 1.00 97.94 176 ARG A N 1
ATOM 1367 C CA . ARG A 1 176 ? -15.022 -9.193 0.022 1.00 97.94 176 ARG A CA 1
ATOM 1368 C C . ARG A 1 176 ? -14.138 -10.341 0.487 1.00 97.94 176 ARG A C 1
ATOM 1370 O O . ARG A 1 176 ? -12.916 -10.221 0.504 1.00 97.94 176 ARG A O 1
ATOM 1377 N N . ALA A 1 177 ? -14.748 -11.479 0.802 1.00 98.38 177 ALA A N 1
ATOM 1378 C CA . ALA A 1 177 ? -14.001 -12.703 1.066 1.00 98.38 177 ALA A CA 1
ATOM 1379 C C . ALA A 1 177 ? -13.234 -13.138 -0.195 1.00 98.38 177 ALA A C 1
ATOM 1381 O O . ALA A 1 177 ? -13.791 -13.149 -1.294 1.00 98.38 177 ALA A O 1
ATOM 1382 N N . VAL A 1 178 ? -11.964 -13.500 -0.034 1.00 98.50 178 VAL A N 1
ATOM 1383 C CA . VAL A 1 178 ? -11.089 -14.004 -1.096 1.00 98.50 178 VAL A CA 1
ATOM 1384 C C . VAL A 1 178 ? -10.735 -15.447 -0.772 1.00 98.50 178 VAL A C 1
ATOM 1386 O O . VAL A 1 178 ? -10.215 -15.745 0.303 1.00 98.50 178 VAL A O 1
ATOM 1389 N N . LYS A 1 179 ? -11.015 -16.364 -1.699 1.00 98.12 179 LYS A N 1
ATOM 1390 C CA . LYS A 1 179 ? -10.636 -17.774 -1.556 1.00 98.12 179 LYS A CA 1
ATOM 1391 C C . LYS A 1 179 ? -9.217 -18.003 -2.063 1.00 98.12 179 LYS A C 1
ATOM 1393 O O . LYS A 1 179 ? -8.736 -17.305 -2.956 1.00 98.12 179 LYS A O 1
ATOM 1398 N N . ALA A 1 180 ? -8.571 -19.044 -1.542 1.00 97.62 180 ALA A N 1
ATOM 1399 C CA . ALA A 1 180 ? -7.327 -19.529 -2.124 1.00 97.62 180 ALA A CA 1
ATOM 1400 C C . ALA A 1 180 ? -7.540 -19.830 -3.617 1.00 97.62 180 ALA A C 1
ATOM 1402 O O . ALA A 1 180 ? -8.494 -20.504 -4.005 1.00 97.62 180 ALA A O 1
ATOM 1403 N N . GLY A 1 181 ? -6.648 -19.309 -4.450 1.00 97.44 181 GLY A N 1
ATOM 1404 C CA . GLY A 1 181 ? -6.693 -19.450 -5.896 1.00 97.44 181 GLY A CA 1
ATOM 1405 C C . GLY A 1 181 ? -7.338 -18.296 -6.668 1.00 97.44 181 GLY A C 1
ATOM 1406 O O . GLY A 1 181 ? -7.152 -18.255 -7.883 1.00 97.44 181 GLY A O 1
ATOM 1407 N N . GLU A 1 182 ? -8.027 -17.362 -6.007 1.00 98.00 182 GLU A N 1
ATOM 1408 C CA . GLU A 1 182 ? -8.533 -16.127 -6.628 1.00 98.00 182 GLU A CA 1
ATOM 1409 C C . GLU A 1 182 ? -7.419 -15.087 -6.836 1.00 98.00 182 GLU A C 1
ATOM 1411 O O . GLU A 1 182 ? -6.426 -15.095 -6.113 1.00 98.00 182 GLU A O 1
ATOM 1416 N N . GLY A 1 183 ? -7.590 -14.179 -7.802 1.00 97.00 183 GLY A N 1
ATOM 1417 C CA . GLY A 1 183 ? -6.586 -13.188 -8.216 1.00 97.00 183 GLY A CA 1
ATOM 1418 C C . GLY A 1 183 ? -5.900 -13.564 -9.533 1.00 97.00 183 GLY A C 1
ATOM 1419 O O . GLY A 1 183 ? -6.336 -14.472 -10.242 1.00 97.00 183 GLY A O 1
ATOM 1420 N N . THR A 1 184 ? -4.816 -12.873 -9.880 1.00 96.50 184 THR A N 1
ATOM 1421 C CA . THR A 1 184 ? -4.085 -13.070 -11.140 1.00 96.50 184 THR A CA 1
ATOM 1422 C C . THR A 1 184 ? -2.732 -13.752 -10.943 1.00 96.50 184 THR A C 1
ATOM 1424 O O . THR A 1 184 ? -2.045 -13.576 -9.941 1.00 96.50 184 THR A O 1
ATOM 1427 N N . SER A 1 185 ? -2.320 -14.556 -11.924 1.00 93.44 185 SER A N 1
ATOM 1428 C CA . SER A 1 185 ? -0.960 -15.116 -12.019 1.00 93.44 185 SER A CA 1
ATOM 1429 C C . SER A 1 185 ? -0.138 -14.471 -13.140 1.00 93.44 185 SER A C 1
ATOM 1431 O O . SER A 1 185 ? 0.923 -14.981 -13.484 1.00 93.44 185 SER A O 1
ATOM 1433 N N . GLY A 1 186 ? -0.637 -13.378 -13.730 1.00 90.56 186 GLY A N 1
ATOM 1434 C CA . GLY A 1 186 ? -0.017 -12.710 -14.877 1.00 90.56 186 GLY A CA 1
ATOM 1435 C C . GLY A 1 186 ? 1.172 -11.814 -14.531 1.00 90.56 186 GLY A C 1
ATOM 1436 O O . GLY A 1 186 ? 1.850 -11.332 -15.435 1.00 90.56 186 GLY A O 1
ATOM 1437 N N . HIS A 1 187 ? 1.437 -11.570 -13.247 1.00 90.75 187 HIS A N 1
ATOM 1438 C CA . HIS A 1 187 ? 2.591 -10.780 -12.840 1.00 90.75 187 HIS A CA 1
ATOM 1439 C C . HIS A 1 187 ? 3.888 -11.580 -12.935 1.00 90.75 187 HIS A C 1
ATOM 1441 O O . HIS A 1 187 ? 3.942 -12.772 -12.628 1.00 90.75 187 HIS A O 1
ATOM 1447 N N . GLU A 1 188 ? 4.963 -10.886 -13.298 1.00 86.69 188 GLU A N 1
ATOM 1448 C CA . GLU A 1 188 ? 6.305 -11.451 -13.297 1.00 86.69 188 GLU A CA 1
ATOM 1449 C C . GLU A 1 188 ? 6.697 -11.920 -11.886 1.00 86.69 188 GLU A C 1
ATOM 1451 O O . GLU A 1 188 ? 6.558 -11.202 -10.888 1.00 86.69 188 GLU A O 1
ATOM 1456 N N . LYS A 1 189 ? 7.237 -13.138 -11.803 1.00 83.50 189 LYS A N 1
ATOM 1457 C CA . LYS A 1 189 ? 7.840 -13.664 -10.578 1.00 83.50 189 LYS A CA 1
ATOM 1458 C C . LYS A 1 189 ? 9.301 -13.241 -10.520 1.00 83.50 189 LYS A C 1
ATOM 1460 O O . LYS A 1 189 ? 10.181 -13.960 -10.981 1.00 83.50 189 LYS A O 1
ATOM 1465 N N . LEU A 1 190 ? 9.552 -12.080 -9.928 1.00 83.94 190 LEU A N 1
ATOM 1466 C CA . LEU A 1 190 ? 10.907 -11.600 -9.692 1.00 83.94 190 LEU A CA 1
ATOM 1467 C C . LEU A 1 190 ? 11.406 -12.122 -8.340 1.00 83.94 190 LEU A C 1
ATOM 1469 O O . LEU A 1 190 ? 10.951 -11.655 -7.299 1.00 83.94 190 LEU A O 1
ATOM 1473 N N . GLN A 1 191 ? 12.299 -13.111 -8.352 1.00 84.38 191 GLN A N 1
ATOM 1474 C CA . GLN A 1 191 ? 12.944 -13.677 -7.163 1.00 84.38 191 GLN A CA 1
ATOM 1475 C C . GLN A 1 191 ? 14.434 -13.873 -7.438 1.00 84.38 191 GLN A C 1
ATOM 1477 O O . GLN A 1 191 ? 14.827 -14.195 -8.559 1.00 84.38 191 GLN A O 1
ATOM 1482 N N . PHE A 1 192 ? 15.260 -13.710 -6.408 1.00 84.06 192 PHE A N 1
ATOM 1483 C CA . PHE A 1 192 ? 16.711 -13.796 -6.531 1.00 84.06 192 PHE A CA 1
ATOM 1484 C C . PHE A 1 192 ? 17.285 -14.796 -5.533 1.00 84.06 192 PHE A C 1
ATOM 1486 O O . PHE A 1 192 ? 16.856 -14.859 -4.380 1.00 84.06 192 PHE A O 1
ATOM 1493 N N . THR A 1 193 ? 18.300 -15.543 -5.965 1.00 84.44 193 THR A N 1
ATOM 1494 C CA . THR A 1 193 ? 19.095 -16.364 -5.047 1.00 84.44 193 THR A CA 1
ATOM 1495 C C . THR A 1 193 ? 20.051 -15.443 -4.304 1.00 84.44 193 THR A C 1
ATOM 1497 O O . THR A 1 193 ? 20.943 -14.849 -4.910 1.00 84.44 193 THR A O 1
ATOM 1500 N N . LYS A 1 194 ? 19.842 -15.291 -2.995 1.00 83.75 194 LYS A N 1
ATOM 1501 C CA . LYS A 1 194 ? 20.716 -14.476 -2.149 1.00 83.75 194 LYS A CA 1
ATOM 1502 C C . LYS A 1 194 ? 22.023 -15.237 -1.904 1.00 83.75 194 LYS A C 1
ATOM 1504 O O . LYS A 1 194 ? 21.949 -16.411 -1.532 1.00 83.75 194 LYS A O 1
ATOM 1509 N N . PRO A 1 195 ? 23.199 -14.612 -2.082 1.00 82.56 195 PRO A N 1
ATOM 1510 C CA . PRO A 1 195 ? 24.452 -15.259 -1.725 1.00 82.56 195 PRO A CA 1
ATOM 1511 C C . PRO A 1 195 ? 24.474 -15.526 -0.215 1.00 82.56 195 PRO A C 1
ATOM 1513 O O . PRO A 1 195 ? 24.131 -14.657 0.587 1.00 82.56 195 PRO A O 1
ATOM 1516 N N . GLY A 1 196 ? 24.873 -16.735 0.176 1.00 86.75 196 GLY A N 1
ATOM 1517 C CA . GLY A 1 196 ? 25.201 -17.046 1.565 1.00 86.75 196 GLY A CA 1
ATOM 1518 C C . GLY A 1 196 ? 26.521 -16.390 1.973 1.00 86.75 196 GLY A C 1
ATOM 1519 O O . GLY A 1 196 ? 27.328 -16.033 1.112 1.00 86.75 196 GLY A O 1
ATOM 1520 N N . TRP A 1 197 ? 26.773 -16.276 3.279 1.00 87.38 197 TRP A N 1
ATOM 1521 C CA . TRP A 1 197 ? 27.973 -15.615 3.816 1.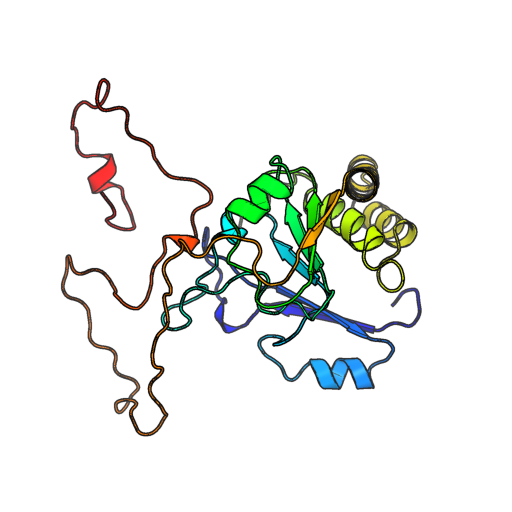00 87.38 197 TRP A CA 1
ATOM 1522 C C . TRP A 1 197 ? 29.291 -16.212 3.287 1.00 87.38 197 TRP A C 1
ATOM 1524 O O . TRP A 1 197 ? 30.257 -15.482 3.105 1.00 87.38 197 TRP A O 1
ATOM 1534 N N . THR A 1 198 ? 29.314 -17.509 2.965 1.00 89.31 198 THR A N 1
ATOM 1535 C CA . THR A 1 198 ? 30.467 -18.212 2.369 1.00 89.31 198 THR A CA 1
ATOM 1536 C C . THR A 1 198 ? 30.679 -17.916 0.884 1.00 89.31 198 THR A C 1
ATOM 1538 O O . THR A 1 198 ? 31.759 -18.156 0.356 1.00 89.31 198 THR A O 1
ATOM 1541 N N . THR A 1 199 ? 29.644 -17.431 0.198 1.00 88.31 199 THR A N 1
ATOM 1542 C CA . THR A 1 199 ? 29.652 -17.144 -1.248 1.00 88.31 199 THR A CA 1
ATOM 1543 C C . THR A 1 199 ? 29.742 -15.652 -1.553 1.00 88.31 199 THR A C 1
ATOM 1545 O O . THR A 1 199 ? 29.928 -15.265 -2.705 1.00 88.31 199 THR A O 1
ATOM 1548 N N . MET A 1 200 ? 29.595 -14.798 -0.534 1.00 88.44 200 MET A N 1
ATOM 1549 C CA . MET A 1 200 ? 29.820 -13.365 -0.680 1.00 88.44 200 MET A CA 1
ATOM 1550 C C . MET A 1 200 ? 31.302 -13.102 -0.941 1.00 88.44 200 MET A C 1
ATOM 1552 O O . MET A 1 200 ? 32.182 -13.696 -0.320 1.00 88.44 200 MET A O 1
ATOM 1556 N N . ARG A 1 201 ? 31.584 -12.188 -1.869 1.00 87.44 201 ARG A N 1
ATOM 1557 C CA . ARG A 1 201 ? 32.958 -11.787 -2.179 1.00 87.44 201 ARG A CA 1
ATOM 1558 C C . ARG A 1 201 ? 33.596 -11.073 -0.981 1.00 87.44 201 ARG A C 1
ATOM 1560 O O . ARG A 1 201 ? 32.878 -10.367 -0.266 1.00 87.44 201 ARG A O 1
ATOM 1567 N N . PRO A 1 202 ? 34.925 -11.179 -0.787 1.00 88.62 202 PRO A N 1
ATOM 1568 C CA . PRO A 1 202 ? 35.638 -10.368 0.195 1.00 88.62 202 PRO A CA 1
ATOM 1569 C C . PRO A 1 202 ? 35.280 -8.885 0.045 1.00 88.62 202 PRO A C 1
ATOM 1571 O O . PRO A 1 202 ? 35.257 -8.363 -1.068 1.00 88.62 202 PRO A O 1
ATOM 1574 N N . GLY A 1 203 ? 34.938 -8.227 1.154 1.00 87.94 203 GLY A N 1
ATOM 1575 C CA . GLY A 1 203 ? 34.507 -6.823 1.152 1.00 87.94 203 GLY A CA 1
ATOM 1576 C C . GLY A 1 203 ? 33.119 -6.556 0.555 1.00 87.94 203 GLY A C 1
ATOM 1577 O O . GLY A 1 203 ? 32.784 -5.396 0.348 1.00 87.94 203 GLY A O 1
ATOM 1578 N N . ILE A 1 204 ? 32.311 -7.590 0.275 1.00 86.31 204 ILE A N 1
ATOM 1579 C CA . ILE A 1 204 ? 30.954 -7.465 -0.298 1.00 86.31 204 ILE A CA 1
ATOM 1580 C C . ILE A 1 204 ? 30.979 -6.662 -1.615 1.00 86.31 204 ILE A C 1
ATOM 1582 O O . ILE A 1 204 ? 30.113 -5.838 -1.901 1.00 86.31 204 ILE A O 1
ATOM 1586 N N . VAL A 1 205 ? 32.007 -6.891 -2.438 1.00 87.00 205 VAL A N 1
ATOM 1587 C CA . VAL A 1 205 ? 32.168 -6.188 -3.716 1.00 87.00 205 VAL A CA 1
ATOM 1588 C C . VAL A 1 205 ? 31.005 -6.524 -4.654 1.00 87.00 205 VAL A C 1
ATOM 1590 O O . VAL A 1 205 ? 30.649 -7.694 -4.837 1.00 87.00 205 VAL A O 1
ATOM 1593 N N . ILE A 1 206 ? 30.430 -5.492 -5.272 1.00 82.25 206 ILE A N 1
ATOM 1594 C CA . ILE A 1 206 ? 29.403 -5.576 -6.316 1.00 82.25 206 ILE A CA 1
ATOM 1595 C C . ILE A 1 206 ? 29.988 -4.969 -7.591 1.00 82.25 206 ILE A C 1
ATOM 1597 O O . ILE A 1 206 ? 30.535 -3.870 -7.548 1.00 82.25 206 ILE A O 1
ATOM 1601 N N . ASP A 1 207 ? 29.887 -5.678 -8.717 1.00 83.81 207 ASP A N 1
ATOM 1602 C CA . ASP A 1 207 ? 30.437 -5.180 -9.979 1.00 83.81 207 ASP A CA 1
ATOM 1603 C C . ASP A 1 207 ? 29.596 -4.016 -10.494 1.00 83.81 207 ASP A C 1
ATOM 1605 O O . ASP A 1 207 ? 28.362 -4.087 -10.532 1.00 83.81 207 ASP A O 1
ATOM 1609 N N . ALA A 1 208 ? 30.276 -2.956 -10.924 1.00 84.06 208 ALA A N 1
ATOM 1610 C CA . ALA A 1 208 ? 29.622 -1.837 -11.577 1.00 84.06 208 ALA A CA 1
ATOM 1611 C C . ALA A 1 208 ? 28.986 -2.292 -12.899 1.00 84.06 208 ALA A C 1
ATOM 1613 O O . ALA A 1 208 ? 29.550 -3.095 -13.648 1.00 84.06 208 ALA A O 1
ATOM 1614 N N . ARG A 1 209 ? 27.802 -1.755 -13.195 1.00 83.69 209 ARG A N 1
ATOM 1615 C CA . ARG A 1 209 ? 27.160 -1.925 -14.503 1.00 83.69 209 ARG A CA 1
ATOM 1616 C C . ARG A 1 209 ? 27.813 -0.978 -15.503 1.00 83.69 209 ARG A C 1
ATOM 1618 O O . ARG A 1 209 ? 28.240 0.115 -15.131 1.00 83.69 209 ARG A O 1
ATOM 1625 N N . LYS A 1 210 ? 27.888 -1.391 -16.767 1.00 85.56 210 LYS A N 1
ATOM 1626 C CA . LYS A 1 210 ? 28.351 -0.494 -17.832 1.00 85.56 210 LYS A CA 1
ATOM 1627 C C . LYS A 1 210 ? 27.273 0.561 -18.126 1.00 85.56 210 LYS A C 1
ATOM 1629 O O . LYS A 1 210 ? 26.088 0.251 -17.976 1.00 85.56 210 LYS A O 1
ATOM 1634 N N . PRO A 1 211 ? 27.646 1.775 -18.569 1.00 80.19 211 PRO A N 1
ATOM 1635 C CA . PRO A 1 211 ? 26.678 2.754 -19.061 1.00 80.19 211 PRO A CA 1
ATOM 1636 C C . PRO A 1 211 ? 25.742 2.136 -20.113 1.00 80.19 211 PRO A C 1
ATOM 1638 O O . PRO A 1 211 ? 26.199 1.402 -20.989 1.00 80.19 211 PRO A O 1
ATOM 1641 N N . GLY A 1 212 ? 24.437 2.399 -20.001 1.00 77.81 212 GLY A N 1
ATOM 1642 C CA . GLY A 1 212 ? 23.402 1.830 -20.873 1.00 77.81 212 GLY A CA 1
ATOM 1643 C C . GLY A 1 212 ? 22.910 0.423 -20.495 1.00 77.81 212 GLY A C 1
ATOM 1644 O O . GLY A 1 212 ? 21.947 -0.066 -21.087 1.00 77.81 212 GLY A O 1
ATOM 1645 N N . GLU A 1 213 ? 23.509 -0.247 -19.502 1.00 84.50 213 GLU A N 1
ATOM 1646 C CA . GLU A 1 213 ? 23.000 -1.530 -19.007 1.00 84.50 213 GLU A CA 1
ATOM 1647 C C . GLU A 1 213 ? 21.978 -1.350 -17.880 1.00 84.50 213 GLU A C 1
ATOM 1649 O O . GLU A 1 213 ? 22.235 -0.725 -16.852 1.00 84.50 213 GLU A O 1
ATOM 1654 N N . ARG A 1 214 ? 20.832 -2.027 -18.003 1.00 82.75 214 ARG A N 1
ATOM 1655 C CA . ARG A 1 214 ? 19.848 -2.096 -16.915 1.00 82.75 214 ARG A CA 1
ATOM 1656 C C . ARG A 1 214 ? 20.384 -2.919 -15.744 1.00 82.75 214 ARG A C 1
ATOM 1658 O O . ARG A 1 214 ? 21.048 -3.944 -15.938 1.00 82.75 214 ARG A O 1
ATOM 1665 N N . ASN A 1 215 ? 20.015 -2.523 -14.527 1.00 82.94 215 ASN A N 1
ATOM 1666 C CA . ASN A 1 215 ? 20.215 -3.339 -13.333 1.00 82.94 215 ASN A CA 1
ATOM 1667 C C . ASN A 1 215 ? 19.229 -4.536 -13.356 1.00 82.94 215 ASN A C 1
ATOM 1669 O O . ASN A 1 215 ? 18.006 -4.340 -13.412 1.00 82.94 215 ASN A O 1
ATOM 1673 N N . PRO A 1 216 ? 19.709 -5.793 -13.378 1.00 80.62 216 PRO A N 1
ATOM 1674 C CA . PRO A 1 216 ? 18.829 -6.951 -13.382 1.00 80.62 216 PRO A CA 1
ATOM 1675 C C . PRO A 1 216 ? 18.236 -7.238 -11.999 1.00 80.62 216 PRO A C 1
ATOM 1677 O O . PRO A 1 216 ? 17.169 -7.840 -11.939 1.00 80.62 216 PRO A O 1
ATOM 1680 N N . GLN A 1 217 ? 18.874 -6.777 -10.919 1.00 81.44 217 GLN A N 1
ATOM 1681 C CA . GLN A 1 217 ? 18.485 -7.084 -9.540 1.00 81.44 217 GLN A CA 1
ATOM 1682 C C . GLN A 1 217 ? 17.614 -6.030 -8.861 1.00 81.44 217 GLN A C 1
ATOM 1684 O O . GLN A 1 217 ? 17.250 -6.216 -7.701 1.00 81.44 217 GLN A O 1
ATOM 1689 N N . TYR A 1 218 ? 17.286 -4.938 -9.554 1.00 79.69 218 TYR A N 1
ATOM 1690 C CA . TYR A 1 218 ? 16.392 -3.912 -9.030 1.00 79.69 218 TYR A CA 1
ATOM 1691 C C . TYR A 1 218 ? 15.466 -3.379 -10.121 1.00 79.69 218 TYR A C 1
ATOM 1693 O O . TYR A 1 218 ? 15.928 -2.782 -11.099 1.00 79.69 218 TYR A O 1
ATOM 1701 N N . LYS A 1 219 ? 14.158 -3.613 -9.974 1.00 79.69 219 LYS A N 1
ATOM 1702 C CA . LYS A 1 219 ? 13.125 -3.229 -10.935 1.00 79.69 219 LYS A CA 1
ATOM 1703 C C . LYS A 1 219 ? 12.174 -2.213 -10.303 1.00 79.69 219 LYS A C 1
ATOM 1705 O O . LYS A 1 219 ? 11.289 -2.538 -9.529 1.00 79.69 219 LYS A O 1
ATOM 1710 N N . LYS A 1 220 ? 12.263 -0.955 -10.733 1.00 79.25 220 LYS A N 1
ATOM 1711 C CA . LYS A 1 220 ? 11.419 0.133 -10.202 1.00 79.25 220 LYS A CA 1
ATOM 1712 C C . LYS A 1 220 ? 9.995 0.181 -10.772 1.00 79.25 220 LYS A C 1
ATOM 1714 O O . LYS A 1 220 ? 9.256 1.127 -10.531 1.00 79.25 220 LYS A O 1
ATOM 1719 N N . TYR A 1 221 ? 9.575 -0.797 -11.570 1.00 83.75 221 TYR A N 1
ATOM 1720 C CA . TYR A 1 221 ? 8.273 -0.715 -12.235 1.00 83.75 221 TYR A CA 1
ATOM 1721 C C . TYR A 1 221 ? 7.089 -0.919 -11.279 1.00 83.75 221 TYR A C 1
ATOM 1723 O O . TYR A 1 221 ? 5.988 -0.456 -11.576 1.00 83.75 221 TYR A O 1
ATOM 1731 N N . THR A 1 222 ? 7.318 -1.604 -10.155 1.00 85.31 222 THR A N 1
ATOM 1732 C CA . THR A 1 222 ? 6.338 -1.869 -9.086 1.00 85.31 222 THR A CA 1
ATOM 1733 C C . THR A 1 222 ? 6.055 -0.644 -8.218 1.00 85.31 222 THR A C 1
ATOM 1735 O O . THR A 1 222 ? 5.137 -0.664 -7.413 1.00 85.31 222 THR A O 1
ATOM 1738 N N . ALA A 1 223 ? 6.848 0.418 -8.371 1.00 84.69 223 ALA A N 1
ATOM 1739 C CA . ALA A 1 223 ? 6.723 1.687 -7.656 1.00 84.69 223 ALA A CA 1
ATOM 1740 C C . ALA A 1 223 ? 5.761 2.683 -8.344 1.00 84.69 223 ALA A C 1
ATOM 1742 O O . ALA A 1 223 ? 5.624 3.826 -7.922 1.00 84.69 223 ALA A O 1
ATOM 1743 N N . ARG A 1 224 ? 5.124 2.293 -9.456 1.00 87.50 224 ARG A N 1
ATOM 1744 C CA . ARG A 1 224 ? 4.334 3.214 -10.283 1.00 87.50 224 ARG A CA 1
ATOM 1745 C C . ARG A 1 224 ? 2.864 3.256 -9.884 1.00 87.50 224 ARG A C 1
ATOM 1747 O O . ARG A 1 224 ? 2.122 2.342 -10.234 1.00 87.50 224 ARG A O 1
ATOM 1754 N N . THR A 1 225 ? 2.440 4.398 -9.358 1.00 87.88 225 THR A N 1
ATOM 1755 C CA . THR A 1 225 ? 1.027 4.801 -9.306 1.00 87.88 225 THR A CA 1
ATOM 1756 C C . THR A 1 225 ? 0.503 5.188 -10.695 1.00 87.88 225 THR A C 1
ATOM 1758 O O . THR A 1 225 ? -0.605 4.838 -11.091 1.00 87.88 225 THR A O 1
ATOM 1761 N N . LEU A 1 226 ? 1.321 5.903 -11.475 1.00 88.00 226 LEU A N 1
ATOM 1762 C CA . LEU A 1 226 ? 0.976 6.421 -12.802 1.00 88.00 226 LEU A CA 1
ATOM 1763 C C . LEU A 1 226 ? 2.063 6.067 -13.822 1.00 88.00 226 LEU A C 1
ATOM 1765 O O . LEU A 1 226 ? 3.206 5.762 -13.473 1.00 88.00 226 LEU A O 1
ATOM 1769 N N . ARG A 1 227 ? 1.712 6.124 -15.110 1.00 89.44 227 ARG A N 1
ATOM 1770 C CA . ARG A 1 227 ? 2.670 6.012 -16.216 1.00 89.44 227 ARG A CA 1
ATOM 1771 C C . ARG A 1 227 ? 2.365 7.048 -17.298 1.00 89.44 227 ARG A C 1
ATOM 1773 O O . ARG A 1 227 ? 1.186 7.297 -17.553 1.00 89.44 227 ARG A O 1
ATOM 1780 N N . PRO A 1 228 ? 3.385 7.605 -17.969 1.00 91.38 228 PRO A N 1
ATOM 1781 C CA . PRO A 1 228 ? 3.157 8.449 -19.132 1.00 91.38 228 PRO A CA 1
ATOM 1782 C C . PRO A 1 228 ? 2.543 7.626 -20.274 1.00 91.38 228 PRO A C 1
ATOM 1784 O O . PRO A 1 228 ? 2.933 6.480 -20.511 1.00 91.38 228 PRO A O 1
ATOM 1787 N N . VAL A 1 229 ? 1.589 8.222 -20.990 1.00 93.94 229 VAL A N 1
ATOM 1788 C CA . VAL A 1 229 ? 1.027 7.692 -22.239 1.00 93.94 229 VAL A CA 1
ATOM 1789 C C . VAL A 1 229 ? 1.272 8.742 -23.316 1.00 93.94 229 VAL A C 1
ATOM 1791 O O . VAL A 1 229 ? 0.799 9.870 -23.202 1.00 93.94 229 VAL A O 1
ATOM 1794 N N . VAL A 1 230 ? 2.063 8.391 -24.329 1.00 92.56 230 VAL A N 1
ATOM 1795 C CA . VAL A 1 230 ? 2.465 9.329 -25.384 1.00 92.56 230 VAL A CA 1
ATOM 1796 C C . VAL A 1 230 ? 1.395 9.369 -26.468 1.00 92.56 230 VAL A C 1
ATOM 1798 O O . VAL A 1 230 ? 1.074 8.338 -27.057 1.00 92.56 230 VAL A O 1
ATOM 1801 N N . ASN A 1 231 ? 0.886 10.565 -26.765 1.00 95.69 231 ASN A N 1
ATOM 1802 C CA . ASN A 1 231 ? 0.121 10.806 -27.981 1.00 95.69 231 ASN A CA 1
ATOM 1803 C C . ASN A 1 231 ? 1.091 11.121 -29.131 1.00 95.69 231 ASN A C 1
ATOM 1805 O O . ASN A 1 231 ? 1.690 12.199 -29.176 1.00 95.69 231 ASN A O 1
ATOM 1809 N N . PHE A 1 232 ? 1.271 10.163 -30.042 1.00 94.75 232 PHE A N 1
ATOM 1810 C CA . PHE A 1 232 ? 2.201 10.304 -31.162 1.00 94.75 232 PHE A CA 1
ATOM 1811 C C . PHE A 1 232 ? 1.722 11.289 -32.233 1.00 94.75 232 PHE A C 1
ATOM 1813 O O . PHE A 1 232 ? 2.571 11.831 -32.936 1.00 94.75 232 PHE A O 1
ATOM 1820 N N . ASP A 1 233 ? 0.424 11.602 -32.297 1.00 97.62 233 ASP A N 1
ATOM 1821 C CA . ASP A 1 233 ? -0.120 12.569 -33.260 1.00 97.62 233 ASP A CA 1
ATOM 1822 C C . ASP A 1 233 ? 0.309 14.006 -32.932 1.00 97.62 233 ASP A C 1
ATOM 1824 O O . ASP A 1 233 ? 0.471 14.839 -33.819 1.00 97.62 233 ASP A O 1
ATOM 1828 N N . THR A 1 234 ? 0.542 14.297 -31.649 1.00 96.50 234 THR A N 1
ATOM 1829 C CA . THR A 1 234 ? 0.994 15.613 -31.168 1.00 96.50 234 THR A CA 1
ATOM 1830 C C . THR A 1 234 ? 2.490 15.656 -30.853 1.00 96.50 234 THR A C 1
ATOM 1832 O O . THR A 1 234 ? 3.024 16.702 -30.488 1.00 96.50 234 THR A O 1
ATOM 1835 N N . CYS A 1 235 ? 3.188 14.522 -30.937 1.00 96.56 235 CYS A N 1
ATOM 1836 C CA . CYS A 1 235 ? 4.602 14.429 -30.596 1.00 96.56 235 CYS A CA 1
ATOM 1837 C C . CYS A 1 235 ? 5.476 15.011 -31.715 1.00 96.56 235 CYS A C 1
ATOM 1839 O O . CYS A 1 235 ? 5.602 14.430 -32.790 1.00 96.56 235 CYS A O 1
ATOM 1841 N N . ILE A 1 236 ? 6.180 16.108 -31.427 1.00 97.06 236 ILE A N 1
ATOM 1842 C CA . ILE A 1 236 ? 7.120 16.735 -32.374 1.00 97.06 236 ILE A CA 1
ATOM 1843 C C . ILE A 1 236 ? 8.507 16.070 -32.407 1.00 97.06 236 ILE A C 1
ATOM 1845 O O . ILE A 1 236 ? 9.428 16.596 -33.023 1.00 97.06 236 ILE A O 1
ATOM 1849 N N . LYS A 1 237 ? 8.679 14.929 -31.721 1.00 94.88 237 LYS A N 1
ATOM 1850 C CA . LYS A 1 237 ? 9.940 14.165 -31.640 1.00 94.88 237 LYS A CA 1
ATOM 1851 C C . LYS A 1 237 ? 11.145 14.996 -31.180 1.00 94.88 237 LYS A C 1
ATOM 1853 O O . LYS A 1 237 ? 12.266 14.760 -31.615 1.00 94.88 237 LYS A O 1
ATOM 1858 N N . CYS A 1 238 ? 10.923 15.949 -30.278 1.00 95.62 238 CYS A N 1
ATOM 1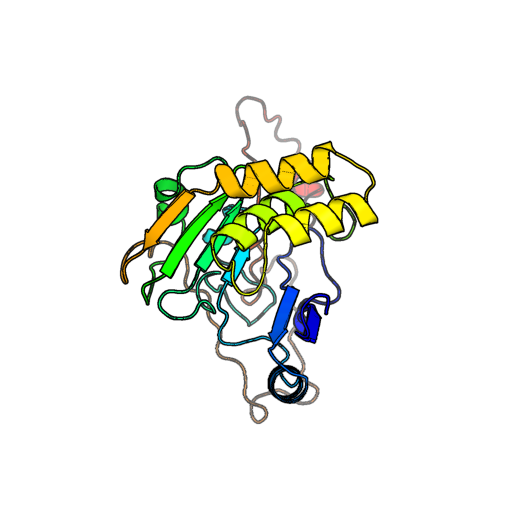859 C CA . CYS A 1 238 ? 11.980 16.836 -29.803 1.00 95.62 238 CYS A CA 1
ATOM 1860 C C . CYS A 1 238 ? 13.041 16.127 -28.952 1.00 95.62 238 CYS A C 1
ATOM 1862 O O . CYS A 1 238 ? 14.138 16.647 -28.894 1.00 95.62 238 CYS A O 1
ATOM 1864 N N . THR A 1 239 ? 12.718 14.972 -28.347 1.00 93.75 239 THR A N 1
ATOM 1865 C CA . THR A 1 239 ? 13.537 14.174 -27.402 1.00 93.75 239 THR A CA 1
ATOM 1866 C C . THR A 1 239 ? 13.669 14.716 -25.975 1.00 93.75 239 THR A C 1
ATOM 1868 O O . THR A 1 239 ? 14.398 14.131 -25.179 1.00 93.75 239 THR A O 1
ATOM 1871 N N . MET A 1 240 ? 12.898 15.740 -25.580 1.00 94.19 240 MET A N 1
ATOM 1872 C CA . MET A 1 240 ? 12.992 16.276 -24.206 1.00 94.19 240 MET A CA 1
ATOM 1873 C C . MET A 1 240 ? 12.611 15.233 -23.150 1.00 94.19 240 MET A C 1
ATOM 1875 O O . MET A 1 240 ? 13.303 15.082 -22.153 1.00 94.19 240 MET A O 1
ATOM 1879 N N . CYS A 1 241 ? 11.570 14.432 -23.405 1.00 92.94 241 CYS A N 1
ATOM 1880 C CA . CYS A 1 241 ? 11.184 13.345 -22.501 1.00 92.94 241 CYS A CA 1
ATOM 1881 C C . CYS A 1 241 ? 12.285 12.289 -22.308 1.00 92.94 241 CYS A C 1
ATOM 1883 O O . CYS A 1 241 ? 12.325 11.652 -21.260 1.00 92.94 241 CYS A O 1
ATOM 1885 N N . TRP A 1 242 ? 13.161 12.108 -23.301 1.00 91.25 242 TRP A N 1
ATOM 1886 C CA . TRP A 1 242 ? 14.302 11.202 -23.216 1.00 91.25 242 TRP A CA 1
ATOM 1887 C C . TRP A 1 242 ? 15.448 11.828 -22.414 1.00 91.25 242 TRP A C 1
ATOM 1889 O O . TRP A 1 242 ? 15.960 11.181 -21.506 1.00 91.25 242 TRP A O 1
ATOM 1899 N N . LEU A 1 243 ? 15.793 13.092 -22.697 1.00 92.25 243 LEU A N 1
ATOM 1900 C CA . LEU A 1 243 ? 16.858 13.827 -22.001 1.00 92.25 243 LEU A CA 1
ATOM 1901 C C . LEU A 1 243 ? 16.578 14.004 -20.503 1.00 92.25 243 LEU A C 1
ATOM 1903 O O . LEU A 1 243 ? 17.480 13.838 -19.689 1.00 92.25 243 LEU A O 1
ATOM 1907 N N . ASP A 1 244 ? 15.332 14.314 -20.146 1.00 92.31 244 ASP A N 1
ATOM 1908 C CA . ASP A 1 244 ? 14.956 14.656 -18.771 1.00 92.31 244 ASP A CA 1
ATOM 1909 C C . ASP A 1 244 ? 14.563 13.435 -17.924 1.00 92.31 244 ASP A C 1
ATOM 1911 O O . ASP A 1 244 ? 14.175 13.584 -16.765 1.00 92.31 244 ASP A O 1
ATOM 1915 N N . CYS A 1 245 ? 14.615 12.215 -18.472 1.00 89.75 245 CYS A N 1
ATOM 1916 C CA . CYS A 1 245 ? 14.217 11.023 -17.731 1.00 89.75 245 CYS A CA 1
ATOM 1917 C C . CYS A 1 245 ? 15.311 10.609 -16.732 1.00 89.75 245 CYS A C 1
ATOM 1919 O O . CYS A 1 245 ? 16.334 10.065 -17.149 1.00 89.75 245 CYS A O 1
ATOM 1921 N N . PRO A 1 246 ? 15.090 10.744 -15.409 1.00 88.25 246 PRO A N 1
ATOM 1922 C CA . PRO A 1 246 ? 16.119 10.440 -14.411 1.00 88.25 246 PRO A CA 1
ATOM 1923 C C . PRO A 1 246 ? 16.432 8.940 -14.297 1.00 88.25 246 PRO A C 1
ATOM 1925 O O . PRO A 1 246 ? 17.431 8.558 -13.692 1.00 88.25 246 PRO A O 1
ATOM 1928 N N . ASP A 1 247 ? 15.562 8.087 -14.841 1.00 85.12 247 ASP A N 1
ATOM 1929 C CA . ASP A 1 247 ? 15.695 6.630 -14.842 1.00 85.12 247 ASP A CA 1
ATOM 1930 C C . ASP A 1 247 ? 16.037 6.065 -16.236 1.00 85.12 247 ASP A C 1
ATOM 1932 O O . ASP A 1 247 ? 16.008 4.845 -16.403 1.00 85.12 247 ASP A O 1
ATOM 1936 N N . GLU A 1 248 ? 16.314 6.918 -17.235 1.00 84.81 248 GLU A N 1
ATOM 1937 C CA . GLU A 1 248 ? 16.700 6.516 -18.604 1.00 84.81 248 GLU A CA 1
ATOM 1938 C C . GLU A 1 248 ? 15.740 5.468 -19.220 1.00 84.81 248 GLU A C 1
ATOM 1940 O O . GLU A 1 248 ? 16.141 4.440 -19.772 1.00 84.81 248 GLU A O 1
ATOM 1945 N N . CYS A 1 249 ? 14.430 5.686 -19.059 1.00 83.88 249 CYS A N 1
ATOM 1946 C CA . CYS A 1 249 ? 13.388 4.703 -19.386 1.00 83.88 249 CYS A CA 1
ATOM 1947 C C . CYS A 1 249 ? 12.711 4.885 -20.758 1.00 83.88 249 CYS A C 1
ATOM 1949 O O . CYS A 1 249 ? 11.824 4.085 -21.074 1.00 83.88 249 CYS A O 1
ATOM 1951 N N . PHE A 1 250 ? 13.084 5.908 -21.533 1.00 78.56 250 PHE A N 1
ATOM 1952 C CA . PHE A 1 250 ? 12.522 6.201 -22.860 1.00 78.56 250 PHE A CA 1
ATOM 1953 C C . PHE A 1 250 ? 13.358 5.626 -24.003 1.00 78.56 250 PHE A C 1
ATOM 1955 O O . PHE A 1 250 ? 14.599 5.561 -23.862 1.00 78.56 250 PHE A O 1
#

Secondary structure (DSSP, 8-state):
-TTS-EEEEEE-GGGPSP-TTS---EEEEEESSHHHHHHHHT-SS-SSEEEEEESSGGGGG-B--STTT--B-TTTTEEEEEEEEEE-SS-HHHHHHTSBPPSS-EEEEEES----EEETTEE--SSHHHHHHHHHHHH-TTT--HHHHHHHHHHHH--HHHHHHHHHHHHH-EEEEE-TT-SB--S------PPPTTTSPGGG--PPPPTTPPPSS--GGGG-S------TTS-----HHHHT-TT---

Radius of gyration: 20.6 Å; chains: 1; bounding box: 55×39×63 Å

Sequence (250 aa):
RKRGHTGTAFARYGDSPERNGVPAKQFAVVAINDLELEASMAKYEPAVVDVSIAVDDTLVKGVESWAWYGRQPIWKPVKKDGFLLVTSDNSPTEVLAQTDKAERPYTLVTVPGGASFAGLWVFKDDHTDYRVLGALARIEPEWVRLDDVKALIKEQTKDESAVQSAQYGYDAATLRAVKAGEGTSGHEKLQFTKPGWTTMRPGIVIDARKPGERNPQYKKYTARTLRPVVNFDTCIKCTMCWLDCPDECF

pLDDT: mean 90.22, std 7.81, range [60.12, 98.62]